Protein AF-0000000070241093 (afdb_homodimer)

Structure (mmCIF, N/CA/C/O backbone):
data_AF-0000000070241093-model_v1
#
loop_
_entity.id
_entity.type
_entity.pdbx_description
1 polymer Transporter
#
loop_
_atom_site.group_PDB
_atom_site.id
_atom_site.type_symbol
_atom_site.label_atom_id
_atom_site.label_alt_id
_atom_site.label_comp_id
_atom_site.label_asym_id
_atom_site.label_entity_id
_atom_site.label_seq_id
_atom_site.pdbx_PDB_ins_code
_atom_site.Cartn_x
_atom_site.Cartn_y
_atom_site.Cartn_z
_atom_site.occupancy
_atom_site.B_iso_or_equiv
_atom_site.auth_seq_id
_atom_site.auth_comp_id
_atom_site.auth_asym_id
_atom_site.auth_atom_id
_atom_site.pdbx_PDB_model_num
ATOM 1 N N . MET A 1 1 ? -4.754 -15.68 -21.953 1 84.38 1 MET A N 1
ATOM 2 C CA . MET A 1 1 ? -3.387 -15.68 -21.438 1 84.38 1 MET A CA 1
ATOM 3 C C . MET A 1 1 ? -2.953 -14.266 -21.062 1 84.38 1 MET A C 1
ATOM 5 O O . MET A 1 1 ? -3.18 -13.82 -19.938 1 84.38 1 MET A O 1
ATOM 9 N N . VAL A 1 2 ? -2.943 -13.32 -21.969 1 88.69 2 VAL A N 1
ATOM 10 C CA . VAL A 1 2 ? -2.477 -11.953 -21.734 1 88.69 2 VAL A CA 1
ATOM 11 C C . VAL A 1 2 ? -3.488 -11.203 -20.875 1 88.69 2 VAL A C 1
ATOM 13 O O . VAL A 1 2 ? -3.109 -10.477 -19.953 1 88.69 2 VAL A O 1
ATOM 16 N N . VAL A 1 3 ? -4.746 -11.461 -21.141 1 94.69 3 VAL A N 1
ATOM 17 C CA . VAL A 1 3 ? -5.797 -10.766 -20.406 1 94.69 3 VAL A CA 1
ATOM 18 C C . VAL A 1 3 ? -5.727 -11.133 -18.922 1 94.69 3 VAL A C 1
ATOM 20 O O . VAL A 1 3 ? -5.824 -10.266 -18.047 1 94.69 3 VAL A O 1
ATOM 23 N N . ASP A 1 4 ? -5.508 -12.336 -18.609 1 94.62 4 ASP A N 1
ATOM 24 C CA . ASP A 1 4 ? -5.422 -12.781 -17.219 1 94.62 4 ASP A CA 1
ATOM 25 C C . ASP A 1 4 ? -4.238 -12.133 -16.5 1 94.62 4 ASP A C 1
ATOM 27 O O . ASP A 1 4 ? -4.34 -11.758 -15.336 1 94.62 4 ASP A O 1
ATOM 31 N N . THR A 1 5 ? -3.162 -12.031 -17.219 1 95 5 THR A N 1
ATOM 32 C CA . THR A 1 5 ? -1.975 -11.414 -16.625 1 95 5 THR A CA 1
ATOM 33 C C . THR A 1 5 ? -2.225 -9.945 -16.328 1 95 5 THR A C 1
ATOM 35 O O . THR A 1 5 ? -1.84 -9.445 -15.273 1 95 5 THR A O 1
ATOM 38 N N . VAL A 1 6 ? -2.871 -9.32 -17.266 1 97.19 6 VAL A N 1
ATOM 39 C CA . VAL A 1 6 ? -3.18 -7.902 -17.078 1 97.19 6 VAL A CA 1
ATOM 40 C C . VAL A 1 6 ? -4.129 -7.727 -15.898 1 97.19 6 VAL A C 1
ATOM 42 O O . VAL A 1 6 ? -3.91 -6.867 -15.047 1 97.19 6 VAL A O 1
ATOM 45 N N . MET A 1 7 ? -5.156 -8.578 -15.844 1 97.94 7 MET A N 1
ATOM 46 C CA . MET A 1 7 ? -6.133 -8.484 -14.758 1 97.94 7 MET A CA 1
ATOM 47 C C . MET A 1 7 ? -5.477 -8.773 -13.414 1 97.94 7 MET A C 1
ATOM 49 O O . MET A 1 7 ? -5.746 -8.086 -12.422 1 97.94 7 MET A O 1
ATOM 53 N N . TYR A 1 8 ? -4.637 -9.711 -13.398 1 97.19 8 TYR A N 1
ATOM 54 C CA . TYR A 1 8 ? -3.947 -10.07 -12.164 1 97.19 8 TYR A CA 1
ATOM 55 C C . TYR A 1 8 ? -3.016 -8.953 -11.711 1 97.19 8 TYR A C 1
ATOM 57 O O . TYR A 1 8 ? -2.928 -8.648 -10.523 1 97.19 8 TYR A O 1
ATOM 65 N N . THR A 1 9 ? -2.342 -8.383 -12.633 1 98.06 9 THR A N 1
ATOM 66 C CA . THR A 1 9 ? -1.412 -7.297 -12.344 1 98.06 9 THR A CA 1
ATOM 67 C C . THR A 1 9 ? -2.154 -6.086 -11.773 1 98.06 9 THR A C 1
ATOM 69 O O . THR A 1 9 ? -1.751 -5.527 -10.758 1 98.06 9 THR A O 1
ATOM 72 N N . LEU A 1 10 ? -3.225 -5.734 -12.414 1 98.69 10 LEU A N 1
ATOM 73 C CA . LEU A 1 10 ? -4.02 -4.609 -11.938 1 98.69 10 LEU A CA 1
ATOM 74 C C . LEU A 1 10 ? -4.625 -4.91 -10.57 1 98.69 10 LEU A C 1
ATOM 76 O O . LEU A 1 10 ? -4.641 -4.047 -9.688 1 98.69 10 LEU A O 1
ATOM 80 N N . HIS A 1 11 ? -5.188 -6.102 -10.445 1 98.69 11 HIS A N 1
ATOM 81 C CA . HIS A 1 11 ? -5.766 -6.523 -9.172 1 98.69 11 HIS A CA 1
ATOM 82 C C . HIS A 1 11 ? -4.754 -6.398 -8.039 1 98.69 11 HIS A C 1
ATOM 84 O O . HIS A 1 11 ? -5.047 -5.797 -7.004 1 98.69 11 HIS A O 1
ATOM 90 N N . THR A 1 12 ? -3.568 -6.883 -8.281 1 97.94 12 THR A N 1
ATOM 91 C CA . THR A 1 12 ? -2.514 -6.883 -7.277 1 97.94 12 THR A CA 1
ATOM 92 C C . THR A 1 12 ? -2.043 -5.461 -6.988 1 97.94 12 THR A C 1
ATOM 94 O O . THR A 1 12 ? -1.847 -5.086 -5.828 1 97.94 12 THR A O 1
ATOM 97 N N . ALA A 1 13 ? -1.904 -4.699 -8 1 98.62 13 ALA A N 1
ATOM 98 C CA . ALA A 1 13 ? -1.403 -3.334 -7.84 1 98.62 13 ALA A CA 1
ATOM 99 C C . ALA A 1 13 ? -2.385 -2.48 -7.043 1 98.62 13 ALA A C 1
ATOM 101 O O . ALA A 1 13 ? -1.989 -1.779 -6.109 1 98.62 13 ALA A O 1
ATOM 102 N N . PHE A 1 14 ? -3.617 -2.555 -7.422 1 98.88 14 PHE A N 1
ATOM 103 C CA . PHE A 1 14 ? -4.602 -1.725 -6.738 1 98.88 14 PHE A CA 1
ATOM 104 C C . PHE A 1 14 ? -4.891 -2.266 -5.344 1 98.88 14 PHE A C 1
ATOM 106 O O . PHE A 1 14 ? -5.223 -1.505 -4.434 1 98.88 14 PHE A O 1
ATOM 113 N N . GLY A 1 15 ? -4.766 -3.584 -5.184 1 98.81 15 GLY A N 1
ATOM 114 C CA . GLY A 1 15 ? -4.824 -4.121 -3.832 1 98.81 15 GLY A CA 1
ATOM 115 C C . GLY A 1 15 ? -3.736 -3.582 -2.926 1 98.81 15 GLY A C 1
ATOM 116 O O . GLY A 1 15 ? -4 -3.215 -1.78 1 98.81 15 GLY A O 1
ATOM 117 N N . ALA A 1 16 ? -2.584 -3.539 -3.428 1 98.75 16 ALA A N 1
ATOM 118 C CA . ALA A 1 16 ? -1.443 -3.039 -2.664 1 98.75 16 ALA A CA 1
ATOM 119 C C . ALA A 1 16 ? -1.596 -1.551 -2.361 1 98.75 16 ALA A C 1
ATOM 121 O O . ALA A 1 16 ? -1.351 -1.112 -1.234 1 98.75 16 ALA A O 1
ATOM 122 N N . LEU A 1 17 ? -1.992 -0.824 -3.371 1 98.81 17 LEU A N 1
ATOM 123 C CA . LEU A 1 17 ? -2.195 0.61 -3.197 1 98.81 17 LEU A CA 1
ATOM 124 C C . LEU A 1 17 ? -3.234 0.884 -2.115 1 98.81 17 LEU A C 1
ATOM 126 O O . LEU A 1 17 ? -3 1.691 -1.212 1 98.81 17 LEU A O 1
ATOM 130 N N . TRP A 1 18 ? -4.332 0.206 -2.281 1 98.88 18 TRP A N 1
ATOM 131 C CA . TRP A 1 18 ? -5.449 0.419 -1.367 1 98.88 18 TRP A CA 1
ATOM 132 C C . TRP A 1 18 ? -5.07 0.027 0.057 1 98.88 18 TRP A C 1
ATOM 134 O O . TRP A 1 18 ? -5.133 0.85 0.973 1 98.88 18 TRP A O 1
ATOM 144 N N . ALA A 1 19 ? -4.645 -1.201 0.267 1 98.88 19 ALA A N 1
ATOM 145 C CA . ALA A 1 19 ? -4.281 -1.696 1.592 1 98.88 19 ALA A CA 1
ATOM 146 C C . ALA A 1 19 ? -3.133 -0.884 2.186 1 98.88 19 ALA A C 1
ATOM 148 O O . ALA A 1 19 ? -3.178 -0.496 3.355 1 98.88 19 ALA A O 1
ATOM 149 N N . GLY A 1 20 ? -2.174 -0.592 1.408 1 98.75 20 GLY A N 1
ATOM 150 C CA . GLY A 1 20 ? -1.043 0.186 1.885 1 98.75 20 GLY A CA 1
ATOM 151 C C . GLY A 1 20 ? -1.421 1.593 2.307 1 98.75 20 GLY A C 1
ATOM 152 O O . GLY A 1 20 ? -0.894 2.113 3.291 1 98.75 20 GLY A O 1
ATOM 153 N N . SER A 1 21 ? -2.283 2.195 1.566 1 98.81 21 SER A N 1
ATOM 154 C CA . SER A 1 21 ? -2.734 3.543 1.892 1 98.81 21 SER A CA 1
ATOM 155 C C . SER A 1 21 ? -3.467 3.572 3.229 1 98.81 21 SER A C 1
ATOM 157 O O . SER A 1 21 ? -3.225 4.453 4.055 1 98.81 21 SER A O 1
ATOM 159 N N . VAL A 1 22 ? -4.324 2.645 3.408 1 98.88 22 VAL A N 1
ATOM 160 C CA . VAL A 1 22 ? -5.09 2.588 4.648 1 98.88 22 VAL A CA 1
ATOM 161 C C . VAL A 1 22 ? -4.145 2.365 5.828 1 98.88 22 VAL A C 1
ATOM 163 O O . VAL A 1 22 ? -4.25 3.047 6.852 1 98.88 22 VAL A O 1
ATOM 166 N N . LEU A 1 23 ? -3.238 1.486 5.699 1 98.88 23 LEU A N 1
ATOM 167 C CA . LEU A 1 23 ? -2.295 1.199 6.777 1 98.88 23 LEU A CA 1
ATOM 168 C C . LEU A 1 23 ? -1.42 2.414 7.07 1 98.88 23 LEU A C 1
ATOM 170 O O . LEU A 1 23 ? -1.158 2.729 8.234 1 98.88 23 LEU A O 1
ATOM 174 N N . PHE A 1 24 ? -1.021 3.096 6.055 1 98.88 24 PHE A N 1
ATOM 175 C CA . PHE A 1 24 ? -0.176 4.266 6.246 1 98.88 24 PHE A CA 1
ATOM 176 C C . PHE A 1 24 ? -0.932 5.363 6.988 1 98.88 24 PHE A C 1
ATOM 178 O O . PHE A 1 24 ? -0.378 6.012 7.879 1 98.88 24 PHE A O 1
ATOM 185 N N . VAL A 1 25 ? -2.148 5.625 6.59 1 98.75 25 VAL A N 1
ATOM 186 C CA . VAL A 1 25 ? -2.939 6.672 7.23 1 98.75 25 VAL A CA 1
ATOM 187 C C 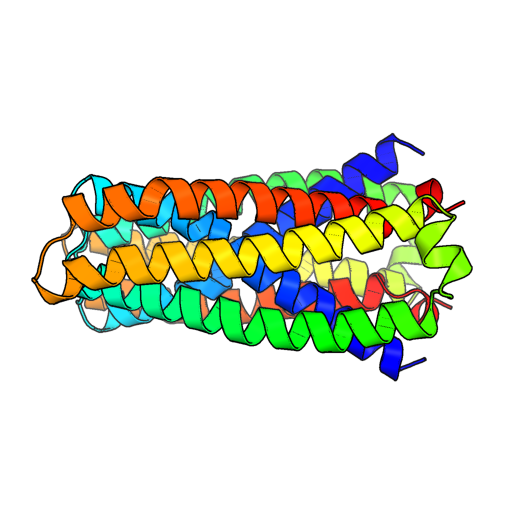. VAL A 1 25 ? -3.107 6.359 8.711 1 98.75 25 VAL A C 1
ATOM 189 O O . VAL A 1 25 ? -2.971 7.242 9.562 1 98.75 25 VAL A O 1
ATOM 192 N N . VAL A 1 26 ? -3.355 5.141 9 1 98.75 26 VAL A N 1
ATOM 193 C CA . VAL A 1 26 ? -3.564 4.746 10.391 1 98.75 26 VAL A CA 1
ATOM 194 C C . VAL A 1 26 ? -2.262 4.891 11.172 1 98.75 26 VAL A C 1
ATOM 196 O O . VAL A 1 26 ? -2.264 5.348 12.32 1 98.75 26 VAL A O 1
ATOM 199 N N . LEU A 1 27 ? -1.169 4.621 10.562 1 98.38 27 LEU A N 1
ATOM 200 C CA . LEU A 1 27 ? 0.111 4.598 11.258 1 98.38 27 LEU A CA 1
ATOM 201 C C . LEU A 1 27 ? 0.703 6 11.352 1 98.38 27 LEU A C 1
ATOM 203 O O . LEU A 1 27 ? 1.345 6.34 12.352 1 98.38 27 LEU A O 1
ATOM 207 N N . ALA A 1 28 ? 0.457 6.762 10.359 1 98.31 28 ALA A N 1
ATOM 208 C CA . ALA A 1 28 ? 1.266 7.973 10.258 1 98.31 28 ALA A CA 1
ATOM 209 C C . ALA A 1 28 ? 0.403 9.227 10.391 1 98.31 28 ALA A C 1
ATOM 211 O O . ALA A 1 28 ? 0.852 10.242 10.93 1 98.31 28 ALA A O 1
ATOM 212 N N . VAL A 1 29 ? -0.798 9.18 9.914 1 98.06 29 VAL A N 1
ATOM 213 C CA . VAL A 1 29 ? -1.584 10.406 9.812 1 98.06 29 VAL A CA 1
ATOM 214 C C . VAL A 1 29 ? -2.564 10.484 10.984 1 98.06 29 VAL A C 1
ATOM 216 O O . VAL A 1 29 ? -2.732 11.547 11.594 1 98.06 29 VAL A O 1
ATOM 219 N N . LEU A 1 30 ? -3.176 9.422 11.297 1 98 30 LEU A N 1
ATOM 220 C CA . LEU A 1 30 ? -4.207 9.391 12.32 1 98 30 LEU A CA 1
ATOM 221 C C . LEU A 1 30 ? -3.654 9.859 13.664 1 98 30 LEU A C 1
ATOM 223 O O . LEU A 1 30 ? -4.277 10.672 14.344 1 98 30 LEU A O 1
ATOM 227 N N . PRO A 1 31 ? -2.475 9.461 14.102 1 97.69 31 PRO A N 1
ATOM 228 C CA . PRO A 1 31 ? -1.94 9.969 15.367 1 97.69 31 PRO A CA 1
ATOM 229 C C . PRO A 1 31 ? -1.722 11.484 15.352 1 97.69 31 PRO A C 1
ATOM 231 O O . PRO A 1 31 ? -1.886 12.141 16.391 1 97.69 31 PRO A O 1
ATOM 234 N N . LEU A 1 32 ? -1.317 12.008 14.242 1 97.38 32 LEU A N 1
ATOM 235 C CA . LEU A 1 32 ? -1.148 13.453 14.117 1 97.38 32 LEU A CA 1
ATOM 236 C C . LEU A 1 32 ? -2.471 14.172 14.344 1 97.38 32 LEU A C 1
ATOM 238 O O . LEU A 1 32 ? -2.516 15.203 15.023 1 97.38 32 LEU A O 1
ATOM 242 N N . ALA A 1 33 ? -3.502 13.633 13.727 1 96.19 33 ALA A N 1
ATOM 243 C CA . ALA A 1 33 ? -4.832 14.211 13.891 1 96.19 33 ALA A CA 1
ATOM 244 C C . ALA A 1 33 ? -5.309 14.094 15.336 1 96.19 33 ALA A C 1
ATOM 246 O O . ALA A 1 33 ? -5.859 15.047 15.891 1 96.19 33 ALA A O 1
ATOM 247 N N . MET A 1 34 ? -5.051 13.008 15.992 1 96.19 34 MET A N 1
ATOM 248 C CA . MET A 1 34 ? -5.465 12.75 17.375 1 96.19 34 MET A CA 1
ATOM 249 C C . MET A 1 34 ? -4.77 13.703 18.344 1 96.19 34 MET A C 1
ATOM 251 O O . MET A 1 34 ? -5.324 14.039 19.391 1 96.19 34 MET A O 1
ATOM 255 N N . ASN A 1 35 ? -3.588 14.211 17.891 1 95.88 35 ASN A N 1
ATOM 256 C CA . ASN A 1 35 ? -2.814 15.102 18.75 1 95.88 35 ASN A CA 1
ATOM 257 C C . ASN A 1 35 ? -2.846 16.531 18.25 1 95.88 35 ASN A C 1
ATOM 259 O O . ASN A 1 35 ? -2.059 17.375 18.688 1 95.88 35 ASN A O 1
ATOM 263 N N . ALA A 1 36 ? -3.691 16.844 17.297 1 94.56 36 ALA A N 1
ATOM 264 C CA . ALA A 1 36 ? -3.891 18.172 16.734 1 94.56 36 ALA A CA 1
ATOM 265 C C . ALA A 1 36 ? -2.582 18.734 16.188 1 94.56 36 ALA A C 1
ATOM 267 O O . ALA A 1 36 ? -2.299 19.938 16.359 1 94.56 36 ALA A O 1
ATOM 268 N N . LYS A 1 37 ? -1.815 17.891 15.625 1 96 37 LYS A N 1
ATOM 269 C CA . LYS A 1 37 ? -0.527 18.297 15.07 1 96 37 LYS A CA 1
ATOM 270 C C . LYS A 1 37 ? -0.616 18.484 13.555 1 96 37 LYS A C 1
ATOM 272 O O . LYS A 1 37 ? 0.396 18.734 12.898 1 96 37 LYS A O 1
ATOM 277 N N . ILE A 1 38 ? -1.775 18.328 13.055 1 95.31 38 ILE A N 1
ATOM 278 C CA . ILE A 1 38 ? -2.115 18.641 11.672 1 95.31 38 ILE A CA 1
ATOM 279 C C . ILE A 1 38 ? -3.387 19.484 11.633 1 95.31 38 ILE A C 1
ATOM 281 O O . ILE A 1 38 ? -4.297 19.281 12.438 1 95.31 38 ILE A O 1
ATOM 285 N N . ASP A 1 39 ? -3.404 20.453 10.734 1 93.94 39 ASP A N 1
ATOM 286 C CA . ASP A 1 39 ? -4.555 21.344 10.68 1 93.94 39 ASP A CA 1
ATOM 287 C C . ASP A 1 39 ? -5.75 20.656 10.016 1 93.94 39 ASP A C 1
ATOM 289 O O . ASP A 1 39 ? -5.582 19.719 9.234 1 93.94 39 ASP A O 1
ATOM 293 N N . PRO A 1 40 ? -6.941 21.156 10.312 1 95.06 40 PRO A N 1
ATOM 294 C CA . PRO A 1 40 ? -8.164 20.531 9.781 1 95.06 40 PRO A CA 1
ATOM 295 C C . PRO A 1 40 ? -8.188 20.484 8.258 1 95.06 40 PRO A C 1
ATOM 297 O O . PRO A 1 40 ? -8.641 19.5 7.676 1 95.06 40 PRO A O 1
ATOM 300 N N . GLY A 1 41 ? -7.738 21.531 7.668 1 95.12 41 GLY A N 1
ATOM 301 C CA . GLY A 1 41 ? -7.727 21.547 6.215 1 95.12 41 GLY A CA 1
ATOM 302 C C . GLY A 1 41 ? -6.836 20.484 5.613 1 95.12 41 GLY A C 1
ATOM 303 O O . GLY A 1 41 ? -7.223 19.812 4.648 1 95.12 41 GLY A O 1
ATOM 304 N N . ALA A 1 42 ? -5.625 20.344 6.141 1 96.25 42 ALA A N 1
ATOM 305 C CA . ALA A 1 42 ? -4.695 19.328 5.668 1 96.25 42 ALA A CA 1
ATOM 306 C C . ALA A 1 42 ? -5.25 17.922 5.91 1 96.25 42 ALA A C 1
ATOM 308 O O . ALA A 1 42 ? -5.164 17.062 5.039 1 96.25 42 ALA A O 1
ATOM 309 N N . PHE A 1 43 ? -5.785 17.719 7.113 1 97.56 43 PHE A N 1
ATOM 310 C CA . PHE A 1 43 ? -6.375 16.438 7.438 1 97.56 43 PHE A CA 1
ATOM 311 C C . PHE A 1 43 ? -7.539 16.125 6.504 1 97.56 43 PHE A C 1
ATOM 313 O O . PHE A 1 43 ? -7.668 15 6.012 1 97.56 43 PHE A O 1
ATOM 320 N N . ALA A 1 44 ? -8.375 17.047 6.238 1 96.81 44 ALA A N 1
ATOM 321 C CA . ALA A 1 44 ? -9.5 16.875 5.32 1 96.81 44 ALA A CA 1
ATOM 322 C C . ALA A 1 44 ? -9.016 16.469 3.932 1 96.81 44 ALA A C 1
ATOM 324 O O . ALA A 1 44 ? -9.633 15.625 3.273 1 96.81 44 ALA A O 1
ATOM 325 N N . SER A 1 45 ? -7.961 17.062 3.508 1 97.38 45 SER A N 1
ATOM 326 C CA . SER A 1 45 ? -7.395 16.719 2.209 1 97.38 45 SER A CA 1
ATOM 327 C C . SER A 1 45 ? -6.926 15.273 2.17 1 97.38 45 SER A C 1
ATOM 329 O O . SER A 1 45 ? -7.164 14.562 1.188 1 97.38 45 SER A O 1
ATOM 331 N N . VAL A 1 46 ? -6.234 14.82 3.188 1 98.12 46 VAL A N 1
ATOM 332 C CA . VAL A 1 46 ? -5.754 13.445 3.27 1 98.12 46 VAL A CA 1
ATOM 333 C C . VAL A 1 46 ? -6.941 12.484 3.275 1 98.12 46 VAL A C 1
ATOM 335 O O . VAL A 1 46 ? -6.926 11.469 2.574 1 98.12 46 VAL A O 1
ATOM 338 N N . VAL A 1 47 ? -7.922 12.781 4.066 1 98.06 47 VAL A N 1
ATOM 339 C CA . VAL A 1 47 ? -9.125 11.961 4.152 1 98.06 47 VAL A CA 1
ATOM 340 C C . VAL A 1 47 ? -9.781 11.852 2.775 1 98.06 47 VAL A C 1
ATOM 342 O O . VAL A 1 47 ? -10.18 10.766 2.352 1 98.06 47 VAL A O 1
ATOM 345 N N . SER A 1 48 ? -9.922 12.922 2.109 1 97.94 48 SER A N 1
ATOM 346 C CA . SER A 1 48 ? -10.516 12.938 0.776 1 97.94 48 SER A CA 1
ATOM 347 C C . SER A 1 48 ? -9.711 12.078 -0.197 1 97.94 48 SER A C 1
ATOM 349 O O . SER A 1 48 ? -10.289 11.344 -0.997 1 97.94 48 SER A O 1
ATOM 351 N N . LYS A 1 49 ? -8.391 12.141 -0.198 1 98.5 49 LYS A N 1
ATOM 352 C CA . LYS A 1 49 ? -7.547 11.32 -1.065 1 98.5 49 LYS A CA 1
ATOM 353 C C . LYS A 1 49 ? -7.715 9.836 -0.757 1 98.5 49 LYS A C 1
ATOM 355 O O . LYS A 1 49 ? -7.809 9.016 -1.671 1 98.5 49 LYS A O 1
ATOM 360 N N . LEU A 1 50 ? -7.707 9.539 0.524 1 98.75 50 LEU A N 1
ATOM 361 C CA . LEU A 1 50 ? -7.91 8.148 0.919 1 98.75 50 LEU A CA 1
ATOM 362 C C . LEU A 1 50 ? -9.258 7.633 0.42 1 98.75 50 LEU A C 1
ATOM 364 O O . LEU A 1 50 ? -9.359 6.5 -0.053 1 98.75 50 LEU A O 1
ATOM 368 N N . GLN A 1 51 ? -10.289 8.445 0.504 1 98.62 51 GLN A N 1
ATOM 369 C CA . GLN A 1 51 ? -11.617 8.07 0.029 1 98.62 51 GLN A CA 1
ATOM 370 C C . GLN A 1 51 ? -11.609 7.801 -1.473 1 98.62 51 GLN A C 1
ATOM 372 O O . GLN A 1 51 ? -12.18 6.809 -1.933 1 98.62 51 GLN A O 1
ATOM 377 N N . TRP A 1 52 ? -10.984 8.656 -2.168 1 98.56 52 TRP A N 1
ATOM 378 C CA . TRP A 1 52 ? -10.922 8.484 -3.615 1 98.56 52 TRP A CA 1
ATOM 379 C C . TRP A 1 52 ? -10.102 7.246 -3.98 1 98.56 52 TRP A C 1
ATOM 381 O O . TRP A 1 52 ? -10.477 6.488 -4.879 1 98.56 52 TRP A O 1
ATOM 391 N N . ILE A 1 53 ? -8.969 7.023 -3.346 1 98.81 53 ILE A N 1
ATOM 392 C CA . ILE A 1 53 ? -8.188 5.812 -3.562 1 98.81 53 ILE A CA 1
ATOM 393 C C . ILE A 1 53 ? -9.047 4.582 -3.264 1 98.81 53 ILE A C 1
ATOM 395 O O . ILE A 1 53 ? -9.023 3.607 -4.02 1 98.81 53 ILE A O 1
ATOM 399 N N . THR A 1 54 ? -9.781 4.652 -2.16 1 98.88 54 THR A N 1
ATOM 400 C CA . THR A 1 54 ? -10.648 3.547 -1.78 1 98.88 54 THR A CA 1
ATOM 401 C C . THR A 1 54 ? -11.703 3.299 -2.854 1 98.88 54 THR A C 1
ATOM 403 O O . THR A 1 54 ? -11.883 2.166 -3.309 1 98.88 54 THR A O 1
ATOM 406 N N . ARG A 1 55 ? -12.352 4.27 -3.299 1 98.88 55 ARG A N 1
ATOM 407 C CA . ARG A 1 55 ? -13.438 4.137 -4.262 1 98.88 55 ARG A CA 1
ATOM 408 C C . ARG A 1 55 ? -12.922 3.617 -5.602 1 98.88 55 ARG A C 1
ATOM 410 O O . ARG A 1 55 ? -13.5 2.691 -6.176 1 98.88 55 ARG A O 1
ATOM 417 N N . ILE A 1 56 ? -11.883 4.145 -6.094 1 98.88 56 ILE A N 1
ATOM 418 C CA . ILE A 1 56 ? -11.32 3.711 -7.367 1 98.88 56 ILE A CA 1
ATOM 419 C C . ILE A 1 56 ? -10.805 2.279 -7.242 1 98.88 56 ILE A C 1
ATOM 421 O O . ILE A 1 56 ? -11.094 1.433 -8.094 1 98.88 56 ILE A O 1
ATOM 425 N N . SER A 1 57 ? -10.047 2.014 -6.207 1 98.94 57 SER A N 1
ATOM 426 C CA . SER A 1 57 ? -9.516 0.671 -6.012 1 98.94 57 SER A CA 1
ATOM 427 C C . SER A 1 57 ? -10.633 -0.355 -5.852 1 98.94 57 SER A C 1
ATOM 429 O O . SER A 1 57 ? -10.531 -1.473 -6.359 1 98.94 57 SER A O 1
ATOM 431 N N . ALA A 1 58 ? -11.656 0.025 -5.078 1 98.81 58 ALA A N 1
ATOM 432 C CA . ALA A 1 58 ? -12.766 -0.9 -4.887 1 98.81 58 ALA A CA 1
ATOM 433 C C . ALA A 1 58 ? -13.367 -1.313 -6.227 1 98.81 58 ALA A C 1
ATOM 435 O O . ALA A 1 58 ? -13.625 -2.498 -6.461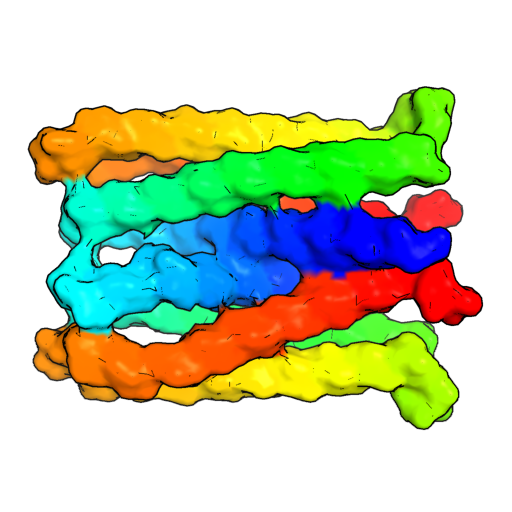 1 98.81 58 ALA A O 1
ATOM 436 N N . VAL A 1 59 ? -13.562 -0.433 -7.086 1 98.88 59 VAL A N 1
ATOM 437 C CA . VAL A 1 59 ? -14.172 -0.706 -8.383 1 98.88 59 VAL A CA 1
ATOM 438 C C . VAL A 1 59 ? -13.211 -1.542 -9.234 1 98.88 59 VAL A C 1
ATOM 440 O O . VAL A 1 59 ? -13.617 -2.545 -9.828 1 98.88 59 VAL A O 1
ATOM 443 N N . VAL A 1 60 ? -11.938 -1.193 -9.297 1 98.94 60 VAL A N 1
ATOM 444 C CA . VAL A 1 60 ? -10.938 -1.906 -10.094 1 98.94 60 VAL A CA 1
ATOM 445 C C . VAL A 1 60 ? -10.781 -3.33 -9.562 1 98.94 60 VAL A C 1
ATOM 447 O O . VAL A 1 60 ? -10.727 -4.285 -10.336 1 98.94 60 VAL A O 1
ATOM 450 N N . LEU A 1 61 ? -10.758 -3.471 -8.258 1 98.88 61 LEU A N 1
ATOM 451 C CA . LEU A 1 61 ? -10.578 -4.785 -7.652 1 98.88 61 LEU A CA 1
ATOM 452 C C . LEU A 1 61 ? -11.789 -5.672 -7.902 1 98.88 61 LEU A C 1
ATOM 454 O O . LEU A 1 61 ? -11.648 -6.883 -8.094 1 98.88 61 LEU A O 1
ATOM 458 N N . LEU A 1 62 ? -12.953 -5.062 -7.848 1 98.69 62 LEU A N 1
ATOM 459 C CA . LEU A 1 62 ? -14.148 -5.848 -8.141 1 98.69 62 LEU A CA 1
ATOM 460 C C . LEU A 1 62 ? -14.125 -6.336 -9.586 1 98.69 62 LEU A C 1
ATOM 462 O O . LEU A 1 62 ? -14.445 -7.496 -9.859 1 98.69 62 LEU A O 1
ATOM 466 N N . ALA A 1 63 ? -13.812 -5.465 -10.508 1 98.69 63 ALA A N 1
ATOM 467 C CA . ALA A 1 63 ? -13.789 -5.82 -11.922 1 98.69 63 ALA A CA 1
ATOM 468 C C . ALA A 1 63 ? -12.711 -6.871 -12.203 1 98.69 63 ALA A C 1
ATOM 470 O O . ALA A 1 63 ? -12.992 -7.895 -12.836 1 98.69 63 ALA A O 1
ATOM 471 N N . THR A 1 64 ? -11.516 -6.664 -11.758 1 98.62 64 THR A N 1
ATOM 472 C CA . THR A 1 64 ? -10.406 -7.574 -12.039 1 98.62 64 THR A CA 1
ATOM 473 C C . THR A 1 64 ? -10.562 -8.875 -11.25 1 98.62 64 THR A C 1
ATOM 475 O O . THR A 1 64 ? -10.367 -9.961 -11.797 1 98.62 64 THR A O 1
ATOM 478 N N . GLY A 1 65 ? -10.906 -8.742 -9.977 1 97.94 65 GLY A N 1
ATOM 479 C CA . GLY A 1 65 ? -11.156 -9.93 -9.18 1 97.94 65 GLY A CA 1
ATOM 480 C C . GLY A 1 65 ? -12.32 -10.758 -9.695 1 97.94 65 GLY A C 1
ATOM 481 O O . GLY A 1 65 ? -12.289 -11.984 -9.641 1 97.94 65 GLY A O 1
ATOM 482 N N . GLY A 1 66 ? -13.375 -10.039 -10.055 1 97.88 66 GLY A N 1
ATOM 483 C CA . GLY A 1 66 ? -14.5 -10.734 -10.664 1 97.88 66 GLY A CA 1
ATOM 484 C C . GLY A 1 66 ? -14.109 -11.516 -11.906 1 97.88 66 GLY A C 1
ATOM 485 O O . GLY A 1 66 ? -14.547 -12.656 -12.094 1 97.88 66 GLY A O 1
ATOM 486 N N . HIS A 1 67 ? -13.359 -10.906 -12.773 1 97.88 67 HIS A N 1
ATOM 487 C CA . HIS A 1 67 ? -12.852 -11.609 -13.953 1 97.88 67 HIS A CA 1
ATOM 488 C C . HIS A 1 67 ? -12.055 -12.844 -13.555 1 97.88 67 HIS A C 1
ATOM 490 O O . HIS A 1 67 ? -12.258 -13.922 -14.109 1 97.88 67 HIS A O 1
ATOM 496 N N . LEU A 1 68 ? -11.156 -12.703 -12.594 1 96.81 68 LEU A N 1
ATOM 497 C CA . LEU A 1 68 ? -10.305 -13.812 -12.172 1 96.81 68 LEU A CA 1
ATOM 498 C C . LEU A 1 68 ? -11.133 -14.914 -11.523 1 96.81 68 LEU 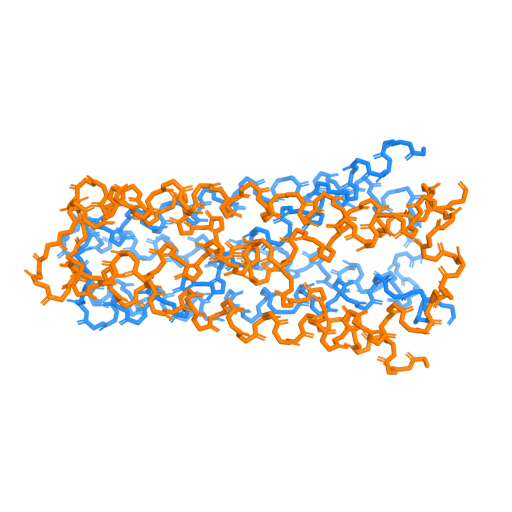A C 1
ATOM 500 O O . LEU A 1 68 ? -10.906 -16.094 -11.789 1 96.81 68 LEU A O 1
ATOM 504 N N . ALA A 1 69 ? -12.031 -14.531 -10.695 1 96.12 69 ALA A N 1
ATOM 505 C CA . ALA A 1 69 ? -12.914 -15.523 -10.086 1 96.12 69 ALA A CA 1
ATOM 506 C C . ALA A 1 69 ? -13.758 -16.234 -11.141 1 96.12 69 ALA A C 1
ATOM 508 O O . ALA A 1 69 ? -13.969 -17.438 -11.07 1 96.12 69 ALA A O 1
ATOM 509 N N . GLY A 1 70 ? -14.242 -15.5 -12.102 1 95.75 70 GLY A N 1
ATOM 510 C CA . GLY A 1 70 ? -15.086 -16.062 -13.141 1 95.75 70 GLY A CA 1
ATOM 511 C C . GLY A 1 70 ? -14.344 -17.031 -14.055 1 95.75 70 GLY A C 1
ATOM 512 O O . GLY A 1 70 ? -14.938 -17.984 -14.57 1 95.75 70 GLY A O 1
ATOM 513 N N . THR A 1 71 ? -13.125 -16.828 -14.234 1 94.56 71 THR A N 1
ATOM 514 C CA . THR A 1 71 ? -12.359 -17.672 -15.156 1 94.56 71 THR A CA 1
ATOM 515 C C . THR A 1 71 ? -11.703 -18.828 -14.414 1 94.56 71 THR A C 1
ATOM 517 O O . THR A 1 71 ? -11.406 -19.859 -15.016 1 94.56 71 THR A O 1
ATOM 520 N N . ARG A 1 72 ? -11.586 -18.672 -13.117 1 93.19 72 ARG A N 1
ATOM 521 C CA . ARG A 1 72 ? -10.797 -19.672 -12.391 1 93.19 72 ARG A CA 1
ATOM 522 C C . ARG A 1 72 ? -11.68 -20.547 -11.523 1 93.19 72 ARG A C 1
ATOM 524 O O . ARG A 1 72 ? -11.258 -21.609 -11.07 1 93.19 72 ARG A O 1
ATOM 531 N N . TYR A 1 73 ? -12.883 -20.078 -11.273 1 95.06 73 TYR A N 1
ATOM 532 C CA . TYR A 1 73 ? -13.742 -20.812 -10.336 1 95.06 73 TYR A CA 1
ATOM 533 C C . TYR A 1 73 ? -15.133 -21 -10.922 1 95.06 73 TYR A C 1
ATOM 535 O O . TYR A 1 73 ? -15.695 -20.094 -11.531 1 95.06 73 TYR A O 1
ATOM 543 N N . THR A 1 74 ? -15.594 -22.172 -10.711 1 96.62 74 THR A N 1
ATOM 544 C CA . THR A 1 74 ? -17.031 -22.391 -10.82 1 96.62 74 THR A CA 1
ATOM 545 C C . THR A 1 74 ? -17.719 -22.094 -9.492 1 96.62 74 THR A C 1
ATOM 547 O O . THR A 1 74 ? -17.062 -21.906 -8.469 1 96.62 74 THR A O 1
ATOM 550 N N . ALA A 1 75 ? -19.047 -21.984 -9.578 1 95.5 75 ALA A N 1
ATOM 551 C CA . ALA A 1 75 ? -19.797 -21.781 -8.344 1 95.5 75 ALA A CA 1
ATOM 552 C C . ALA A 1 75 ? -19.516 -22.906 -7.348 1 95.5 75 ALA A C 1
ATOM 554 O O . ALA A 1 75 ? -19.406 -22.672 -6.145 1 95.5 75 ALA A O 1
ATOM 555 N N . GLU A 1 76 ? -19.422 -24.109 -7.824 1 97 76 GLU A N 1
ATOM 556 C CA . GLU A 1 76 ? -19.172 -25.281 -6.996 1 97 76 GLU A CA 1
ATOM 557 C C . GLU A 1 76 ? -17.781 -25.234 -6.367 1 97 76 GLU A C 1
ATOM 559 O O . GLU A 1 76 ? -17.609 -25.516 -5.184 1 97 76 GLU A O 1
ATOM 564 N N . ARG A 1 77 ? -16.859 -24.844 -7.137 1 96.19 77 ARG A N 1
ATOM 565 C CA . ARG A 1 77 ? -15.5 -24.766 -6.621 1 96.19 77 ARG A CA 1
ATOM 566 C C . ARG A 1 77 ? -15.359 -23.609 -5.637 1 96.19 77 ARG A C 1
ATOM 568 O O . ARG A 1 77 ? -14.602 -23.703 -4.664 1 96.19 77 ARG A O 1
ATOM 575 N N . LEU A 1 78 ? -16.078 -22.547 -5.938 1 95.69 78 LEU A N 1
ATOM 576 C CA . LEU A 1 78 ? -16.031 -21.375 -5.062 1 95.69 78 LEU A CA 1
ATOM 577 C C . LEU A 1 78 ? -16.609 -21.703 -3.689 1 95.69 78 LEU A C 1
ATOM 579 O O . LEU A 1 78 ? -16.125 -21.203 -2.672 1 95.69 78 LEU A O 1
ATOM 583 N N . THR A 1 79 ? -17.578 -22.562 -3.633 1 96.06 79 THR A N 1
ATOM 584 C CA . THR A 1 79 ? -18.25 -22.844 -2.371 1 96.06 79 THR A CA 1
ATOM 585 C C . THR A 1 79 ? -17.922 -24.25 -1.883 1 96.06 79 THR A C 1
ATOM 587 O O . THR A 1 79 ? -18.531 -24.75 -0.937 1 96.06 79 THR A O 1
ATOM 590 N N . GLY A 1 80 ? -16.969 -24.828 -2.377 1 95.94 80 GLY A N 1
ATOM 591 C CA . GLY A 1 80 ? -16.734 -26.219 -2.023 1 95.94 80 GLY A CA 1
ATOM 592 C C . GLY A 1 80 ? -15.266 -26.547 -1.787 1 95.94 80 GLY A C 1
ATOM 593 O O . GLY A 1 80 ? -14.914 -27.688 -1.502 1 95.94 80 GLY A O 1
ATOM 594 N N . THR A 1 81 ? -14.43 -25.562 -1.997 1 94.81 81 THR A N 1
ATOM 595 C CA . THR A 1 81 ? -13 -25.797 -1.826 1 94.81 81 THR A CA 1
ATOM 596 C C . THR A 1 81 ? -12.383 -24.766 -0.89 1 94.81 81 THR A C 1
ATOM 598 O O . THR A 1 81 ? -12.945 -23.688 -0.684 1 94.81 81 THR A O 1
ATOM 601 N N . THR A 1 82 ? -11.289 -25.109 -0.349 1 93.94 82 THR A N 1
ATOM 602 C CA . THR A 1 82 ? -10.586 -24.219 0.562 1 93.94 82 THR A CA 1
ATOM 603 C C . THR A 1 82 ? -10.18 -22.922 -0.15 1 93.94 82 THR A C 1
ATOM 605 O O . THR A 1 82 ? -10.461 -21.828 0.336 1 93.94 82 THR A O 1
ATOM 608 N N . PRO A 1 83 ? -9.547 -23.047 -1.358 1 95.12 83 PRO A N 1
ATOM 609 C CA . PRO A 1 83 ? -9.242 -21.797 -2.061 1 95.12 83 PRO A CA 1
ATOM 610 C C . PRO A 1 83 ? -10.492 -20.984 -2.377 1 95.12 83 PRO A C 1
ATOM 612 O O . PRO A 1 83 ? -10.453 -19.75 -2.334 1 95.12 83 PRO A O 1
ATOM 615 N N . GLY A 1 84 ? -11.555 -21.625 -2.752 1 96.31 84 GLY A N 1
ATOM 616 C CA . GLY A 1 84 ? -12.805 -20.938 -2.982 1 96.31 84 GLY A CA 1
ATOM 617 C C . GLY A 1 84 ? -13.289 -20.156 -1.771 1 96.31 84 GLY A C 1
ATOM 618 O O . GLY A 1 84 ? -13.719 -19.016 -1.892 1 96.31 84 GLY A O 1
ATOM 619 N N . TYR A 1 85 ? -13.148 -20.719 -0.628 1 97.31 85 TYR A N 1
ATOM 620 C CA . TYR A 1 85 ? -13.555 -20.047 0.604 1 97.31 85 TYR A CA 1
ATOM 621 C C . TYR A 1 85 ? -12.656 -18.859 0.897 1 97.31 85 TYR A C 1
ATOM 623 O O . TYR A 1 85 ? -13.117 -17.844 1.443 1 97.31 85 TYR A O 1
ATOM 631 N N . VAL A 1 86 ? -11.438 -18.984 0.577 1 97.12 86 VAL A N 1
ATOM 632 C CA . VAL A 1 86 ? -10.508 -17.875 0.777 1 97.12 86 VAL A CA 1
ATOM 633 C C . VAL A 1 86 ? -10.898 -16.719 -0.129 1 97.12 86 VAL A C 1
ATOM 635 O O . VAL A 1 86 ? -10.867 -15.555 0.295 1 97.12 86 VAL A O 1
ATOM 638 N N . VAL A 1 87 ? -11.25 -17.016 -1.339 1 97.62 87 VAL A N 1
ATOM 639 C CA . VAL A 1 87 ? -11.68 -15.969 -2.268 1 97.62 87 VAL A CA 1
ATOM 640 C C . VAL A 1 87 ? -12.938 -15.289 -1.734 1 97.62 87 VAL A C 1
ATOM 642 O O . VAL A 1 87 ? -13.047 -14.062 -1.775 1 97.62 87 VAL A O 1
ATOM 645 N N . LEU A 1 88 ? -13.859 -16.031 -1.214 1 98.12 88 LEU A N 1
ATOM 646 C CA . LEU A 1 88 ? -15.086 -15.469 -0.661 1 98.12 88 LEU A CA 1
ATOM 647 C C . LEU A 1 88 ? -14.781 -14.609 0.565 1 98.12 88 LEU A C 1
ATOM 649 O O . LEU A 1 88 ? -15.406 -13.57 0.768 1 98.12 88 LEU A O 1
ATOM 653 N N . ALA A 1 89 ? -13.867 -15.055 1.337 1 98.19 89 ALA A N 1
ATOM 654 C CA . ALA A 1 89 ? -13.438 -14.258 2.484 1 98.19 89 ALA A CA 1
ATOM 655 C C . ALA A 1 89 ? -12.836 -12.93 2.033 1 98.19 89 ALA A C 1
ATOM 657 O O . ALA A 1 89 ? -13.086 -11.891 2.646 1 98.19 89 ALA A O 1
ATOM 658 N N . MET A 1 90 ? -12.086 -12.992 0.954 1 98.31 90 MET A N 1
ATOM 659 C CA . MET A 1 90 ? -11.516 -11.773 0.4 1 98.31 90 MET A CA 1
ATOM 660 C C . MET A 1 90 ? -12.609 -10.805 -0.04 1 98.31 90 MET A C 1
ATOM 662 O O . MET A 1 90 ? -12.508 -9.602 0.176 1 98.31 90 MET A O 1
ATOM 666 N N . LEU A 1 91 ? -13.57 -11.336 -0.644 1 98.62 91 LEU A N 1
ATOM 667 C CA . LEU A 1 91 ? -14.68 -10.516 -1.1 1 98.62 91 LEU A CA 1
ATOM 668 C C . LEU A 1 91 ? -15.359 -9.828 0.077 1 98.62 91 LEU A C 1
ATOM 670 O O . LEU A 1 91 ? -15.664 -8.633 0.012 1 98.62 91 LEU A O 1
ATOM 674 N N . ALA A 1 92 ? -15.594 -10.586 1.12 1 98.81 92 ALA A N 1
ATOM 675 C CA . ALA A 1 92 ? -16.203 -10.016 2.316 1 98.81 92 ALA A CA 1
ATOM 676 C C . ALA A 1 92 ? -15.32 -8.938 2.926 1 98.81 92 ALA A C 1
ATOM 678 O O . ALA A 1 92 ? -15.797 -7.848 3.258 1 98.81 92 ALA A O 1
ATOM 679 N N . LEU A 1 93 ? -14.055 -9.219 3.061 1 98.94 93 LEU A N 1
ATOM 680 C CA . LEU A 1 93 ? -13.109 -8.266 3.639 1 98.94 93 LEU A CA 1
ATOM 681 C C . LEU A 1 93 ? -13 -7.02 2.775 1 98.94 93 LEU A C 1
ATOM 683 O O . LEU A 1 93 ? -12.875 -5.906 3.295 1 98.94 93 LEU A O 1
ATOM 687 N N . TRP A 1 94 ? -12.961 -7.234 1.497 1 98.88 94 TRP A N 1
ATOM 688 C CA . TRP A 1 94 ? -12.953 -6.133 0.54 1 98.88 94 TRP A CA 1
ATOM 689 C C . TRP A 1 94 ? -14.141 -5.203 0.763 1 98.88 94 TRP A C 1
ATOM 691 O O . TRP A 1 94 ? -13.977 -3.984 0.849 1 98.88 94 TRP A O 1
ATOM 701 N N . LEU A 1 95 ? -15.359 -5.707 0.849 1 98.88 95 LEU A N 1
ATOM 702 C CA . LEU A 1 95 ? -16.578 -4.93 1.06 1 98.88 95 LEU A CA 1
ATOM 703 C C . LEU A 1 95 ? -16.531 -4.215 2.406 1 98.88 95 LEU A C 1
ATOM 705 O O . LEU A 1 95 ? -16.906 -3.043 2.504 1 98.88 95 LEU A O 1
ATOM 709 N N . LEU A 1 96 ? -16.094 -4.887 3.385 1 98.94 96 LEU A N 1
ATOM 710 C CA . LEU A 1 96 ? -16.031 -4.309 4.723 1 98.94 96 LEU A CA 1
ATOM 711 C C . LEU A 1 96 ? -15.008 -3.182 4.785 1 98.94 96 LEU A C 1
ATOM 713 O O . LEU A 1 96 ? -15.25 -2.145 5.406 1 98.94 96 LEU A O 1
ATOM 717 N N . LEU A 1 97 ? -13.875 -3.398 4.188 1 98.94 97 LEU A N 1
ATOM 718 C CA . LEU A 1 97 ? -12.867 -2.35 4.152 1 98.94 97 LEU A CA 1
ATOM 719 C C . LEU A 1 97 ? -13.406 -1.093 3.48 1 98.94 97 LEU A C 1
ATOM 721 O O . LEU A 1 97 ? -13.25 0.013 4.004 1 98.94 97 LEU A O 1
ATOM 725 N N . ALA A 1 98 ? -14.039 -1.271 2.342 1 98.94 98 ALA A N 1
ATOM 726 C CA . ALA A 1 98 ? -14.617 -0.13 1.644 1 98.94 98 ALA A CA 1
ATOM 727 C C . ALA A 1 98 ? -15.625 0.598 2.529 1 98.94 98 ALA A C 1
ATOM 729 O O . ALA A 1 98 ? -15.602 1.827 2.631 1 98.94 98 ALA A O 1
ATOM 730 N N . ALA A 1 99 ? -16.484 -0.147 3.178 1 98.88 99 ALA A N 1
ATOM 731 C CA . ALA A 1 99 ? -17.547 0.432 3.998 1 98.88 99 ALA A CA 1
ATOM 732 C C . ALA A 1 99 ? -16.969 1.231 5.16 1 98.88 99 ALA A C 1
ATOM 734 O O . ALA A 1 99 ? -17.359 2.373 5.398 1 98.88 99 ALA A O 1
ATOM 735 N N . VAL A 1 100 ? -15.977 0.66 5.832 1 98.88 100 VAL A N 1
ATOM 736 C CA . VAL A 1 100 ? -15.5 1.316 7.043 1 98.88 100 VAL A CA 1
ATOM 737 C C . VAL A 1 100 ? -14.672 2.547 6.68 1 98.88 100 VAL A C 1
ATOM 739 O O . VAL A 1 100 ? -14.68 3.543 7.406 1 98.88 100 VAL A O 1
ATOM 742 N N . VAL A 1 101 ? -13.938 2.506 5.645 1 98.81 101 VAL A N 1
ATOM 743 C CA . VAL A 1 101 ? -13.195 3.693 5.227 1 98.81 101 VAL A CA 1
ATOM 744 C C . VAL A 1 101 ? -14.172 4.809 4.863 1 98.81 101 VAL A C 1
ATOM 746 O O . VAL A 1 101 ? -13.969 5.969 5.234 1 98.81 101 VAL A O 1
ATOM 749 N N . GLU A 1 102 ? -15.289 4.48 4.129 1 98.75 102 GLU A N 1
ATOM 750 C CA . GLU A 1 102 ? -16.297 5.477 3.766 1 98.75 102 GLU A CA 1
ATOM 751 C C . GLU A 1 102 ? -16.969 6.055 5.008 1 98.75 102 GLU A C 1
ATOM 753 O O . GLU A 1 102 ? -17.141 7.27 5.109 1 98.75 102 GLU A O 1
ATOM 758 N N . ILE A 1 103 ? -17.344 5.215 5.898 1 98.5 103 ILE A N 1
ATOM 759 C CA . ILE A 1 103 ? -18.016 5.656 7.117 1 98.5 103 ILE A CA 1
ATOM 760 C C . ILE A 1 103 ? -17.062 6.52 7.945 1 98.5 103 ILE A C 1
ATOM 762 O O . ILE A 1 103 ? -17.453 7.586 8.43 1 98.5 103 ILE A O 1
ATOM 766 N N . GLY A 1 104 ? -15.844 6.02 8.148 1 98.25 104 GLY A N 1
ATOM 767 C CA . GLY A 1 104 ? -14.852 6.797 8.867 1 98.25 104 GLY A CA 1
ATOM 768 C C . GLY A 1 104 ? -14.586 8.156 8.242 1 98.25 104 GLY A C 1
ATOM 769 O O . GLY A 1 104 ? -14.484 9.156 8.945 1 98.25 104 GLY A O 1
ATOM 770 N N . SER A 1 105 ? -14.469 8.188 6.938 1 98.06 105 SER A N 1
ATOM 771 C CA . SER A 1 105 ? -14.227 9.438 6.223 1 98.06 105 SER A CA 1
ATOM 772 C C . SER A 1 105 ? -15.406 10.391 6.371 1 98.06 105 SER A C 1
ATOM 774 O O . SER A 1 105 ? -15.219 11.602 6.523 1 98.06 105 SER A O 1
ATOM 776 N N . ALA A 1 106 ? -16.625 9.922 6.312 1 97.06 106 ALA A N 1
ATOM 777 C CA . ALA A 1 106 ? -17.812 10.742 6.52 1 97.06 106 ALA A CA 1
ATOM 778 C C . ALA A 1 106 ? -17.828 11.336 7.922 1 97.06 106 ALA A C 1
ATOM 780 O O . ALA A 1 106 ? -18.156 12.516 8.102 1 97.06 106 ALA A O 1
ATOM 781 N N . ARG A 1 107 ? -17.484 10.539 8.898 1 95.62 107 ARG A N 1
ATOM 782 C CA . ARG A 1 107 ? -17.438 11 10.281 1 95.62 107 ARG A CA 1
ATOM 783 C C . ARG A 1 107 ? -16.359 12.062 10.469 1 95.62 107 ARG A C 1
ATOM 785 O O . ARG A 1 107 ? -16.562 13.055 11.18 1 95.62 107 ARG A O 1
ATOM 792 N N . ALA A 1 108 ? -15.25 11.836 9.898 1 95.56 108 ALA A N 1
ATOM 793 C CA . ALA A 1 108 ? -14.164 12.812 9.961 1 95.56 108 ALA A CA 1
ATOM 794 C C . ALA A 1 108 ? -14.578 14.133 9.312 1 95.56 108 ALA A C 1
ATOM 796 O O . ALA A 1 108 ? -14.398 15.195 9.906 1 95.56 108 ALA A O 1
ATOM 797 N N . ASN A 1 109 ? -15.195 14.055 8.203 1 94.44 109 ASN A N 1
ATOM 798 C CA . ASN A 1 109 ? -15.5 15.242 7.406 1 94.44 109 ASN A CA 1
ATOM 799 C C . ASN A 1 109 ? -16.594 16.078 8.062 1 94.44 109 ASN A C 1
ATOM 801 O O . ASN A 1 109 ? -16.656 17.297 7.859 1 94.44 109 ASN A O 1
ATOM 805 N N . ARG A 1 110 ? -17.5 15.586 8.812 1 91.12 110 ARG A N 1
ATOM 806 C CA . ARG A 1 110 ? -18.562 16.312 9.5 1 91.12 110 ARG A CA 1
ATOM 807 C C . ARG A 1 110 ? -17.984 17.359 10.453 1 91.12 110 ARG A C 1
ATOM 809 O O . ARG A 1 110 ? -18.5 18.469 10.547 1 91.12 110 ARG A O 1
ATOM 816 N N . GLY A 1 111 ? -16.875 17.016 10.992 1 86.75 111 GLY A N 1
ATOM 817 C CA . GLY A 1 111 ? -16.281 17.938 11.953 1 86.75 111 GLY A CA 1
ATOM 818 C C . GLY A 1 111 ? -15.211 18.828 11.344 1 86.75 111 GLY A C 1
ATOM 819 O O . GLY A 1 111 ? -14.953 19.922 11.844 1 86.75 111 GLY A O 1
ATOM 820 N N . LEU A 1 112 ? -14.672 18.375 10.328 1 87.12 112 LEU A N 1
ATOM 821 C CA . LEU A 1 112 ? -13.586 19.125 9.703 1 87.12 112 LEU A CA 1
ATOM 822 C C . LEU A 1 112 ? -14.117 20.359 9 1 87.12 112 LEU A C 1
ATOM 824 O O . LEU A 1 112 ? -13.422 21.375 8.914 1 87.12 112 LEU A O 1
ATOM 828 N N . ALA A 1 113 ? -15.297 20.375 8.656 1 85.38 113 ALA A N 1
ATOM 829 C CA . ALA A 1 113 ? -15.953 21.516 8.023 1 85.38 113 ALA A CA 1
ATOM 830 C C . ALA A 1 113 ? -16.125 22.656 9.008 1 85.38 113 ALA A C 1
ATOM 832 O O . ALA A 1 113 ? -16.234 23.828 8.602 1 85.38 113 ALA A O 1
ATOM 833 N N . GLU A 1 114 ? -16.094 22.344 10.234 1 87.75 114 GLU A N 1
ATOM 834 C CA . GLU A 1 114 ? -16.234 23.344 11.289 1 87.75 114 GLU A CA 1
ATOM 835 C C . GLU A 1 114 ? -14.875 23.703 11.891 1 87.75 114 GLU A C 1
ATOM 837 O O . GLU A 1 114 ? -14.805 24.266 12.984 1 87.75 114 GLU A O 1
ATOM 842 N N . ASP A 1 115 ? -13.852 23.219 11.297 1 87.62 115 ASP A N 1
ATOM 843 C CA . ASP A 1 115 ? -12.477 23.516 11.68 1 87.62 115 ASP A CA 1
ATOM 844 C C . ASP A 1 115 ? -12.109 22.844 12.992 1 87.62 115 ASP A C 1
ATOM 846 O O . ASP A 1 115 ? -11.344 23.391 13.797 1 87.62 115 ASP A O 1
ATOM 850 N N . LYS A 1 116 ? -12.828 21.766 13.25 1 90.38 116 LYS A N 1
ATOM 851 C CA . LYS A 1 116 ? -12.469 20.922 14.383 1 90.38 116 LYS A CA 1
ATOM 852 C C . LYS A 1 116 ? -11.594 19.75 13.938 1 90.38 116 LYS A C 1
ATOM 854 O O . LYS A 1 116 ? -11.68 19.312 12.797 1 90.38 116 LYS A O 1
ATOM 859 N N . ILE A 1 117 ? -10.719 19.25 14.812 1 89.69 117 ILE A N 1
ATOM 860 C CA . ILE A 1 117 ? -9.82 18.188 14.367 1 89.69 117 ILE A CA 1
ATOM 861 C C . ILE A 1 117 ? -9.867 17.031 15.359 1 89.69 117 ILE A C 1
ATOM 863 O O . ILE A 1 117 ? -10.055 15.875 14.961 1 89.69 117 ILE A O 1
ATOM 867 N N . ARG A 1 118 ? -9.797 17.234 16.672 1 90.94 118 ARG A N 1
ATOM 868 C CA . ARG A 1 118 ? -9.656 16.141 17.641 1 90.94 118 ARG A CA 1
ATOM 869 C C . ARG A 1 118 ? -10.922 15.297 17.688 1 90.94 118 ARG A C 1
ATOM 871 O O . ARG A 1 118 ? -10.852 14.062 17.609 1 90.94 118 ARG A O 1
ATOM 878 N N . GLU A 1 119 ? -12 15.984 17.812 1 92.38 119 GLU A N 1
ATOM 879 C CA . GLU A 1 119 ? -13.25 15.242 17.938 1 92.38 119 GLU A CA 1
ATOM 880 C C . GLU A 1 119 ? -13.562 14.461 16.672 1 92.38 119 GLU A C 1
ATOM 882 O O . GLU A 1 119 ? -13.867 13.266 16.719 1 92.38 119 GLU A O 1
ATOM 887 N N . PRO A 1 120 ? -13.516 15.031 15.516 1 92.62 120 PRO A N 1
ATOM 888 C CA . PRO A 1 120 ? -13.719 14.266 14.289 1 92.62 120 PRO A CA 1
ATOM 889 C C . PRO A 1 120 ? -12.727 13.117 14.141 1 92.62 120 PRO A C 1
ATOM 891 O O . PRO A 1 120 ? -13.109 12.023 13.711 1 92.62 120 PRO A O 1
ATOM 894 N N . ALA A 1 121 ? -11.492 13.32 14.422 1 94 121 ALA A N 1
ATOM 895 C CA . ALA A 1 121 ? -10.492 12.258 14.375 1 94 121 ALA A CA 1
ATOM 896 C C . ALA A 1 121 ? -10.852 11.117 15.32 1 94 121 ALA A C 1
ATOM 898 O O . ALA A 1 121 ? -10.742 9.945 14.961 1 94 121 ALA A O 1
ATOM 899 N N . ARG A 1 122 ? -11.25 11.461 16.516 1 95.62 122 ARG A N 1
ATOM 900 C CA . ARG A 1 122 ? -11.633 10.461 17.5 1 95.62 122 ARG A CA 1
ATOM 901 C C . ARG A 1 122 ? -12.852 9.664 17.031 1 95.62 122 ARG A C 1
ATOM 903 O O . ARG A 1 122 ? -12.938 8.461 17.266 1 95.62 122 ARG A O 1
ATOM 910 N N . ASN A 1 123 ? -13.758 10.344 16.438 1 95.69 123 ASN A N 1
ATOM 911 C CA . ASN A 1 123 ? -14.969 9.703 15.938 1 95.69 123 ASN A CA 1
ATOM 912 C C . ASN A 1 123 ? -14.656 8.75 14.781 1 95.69 123 ASN A C 1
ATOM 914 O O . ASN A 1 123 ? -15.32 7.727 14.617 1 95.69 123 ASN A O 1
ATOM 918 N N . ALA A 1 124 ? -13.711 9.086 13.992 1 97.5 124 ALA A N 1
ATOM 919 C CA . ALA A 1 124 ? -13.344 8.297 12.812 1 97.5 124 ALA A CA 1
ATOM 920 C C . ALA A 1 124 ? -12.391 7.164 13.18 1 97.5 124 ALA A C 1
ATOM 922 O O . ALA A 1 124 ? -12.281 6.176 12.453 1 97.5 124 ALA A O 1
ATOM 923 N N . ARG A 1 125 ? -11.695 7.262 14.25 1 98.19 125 ARG A N 1
ATOM 924 C CA . ARG A 1 125 ? -10.578 6.406 14.625 1 98.19 125 ARG A CA 1
ATOM 925 C C . ARG A 1 125 ? -10.984 4.938 14.625 1 98.19 125 ARG A C 1
ATOM 927 O O . ARG A 1 125 ? -10.312 4.102 14.023 1 98.19 125 ARG A O 1
ATOM 934 N N . PRO A 1 126 ? -12.117 4.543 15.297 1 98.62 126 PRO A N 1
ATOM 935 C CA . PRO A 1 126 ? -12.43 3.113 15.32 1 98.62 126 PRO A CA 1
ATOM 936 C C . PRO A 1 126 ? -12.656 2.537 13.922 1 98.62 126 PRO A C 1
ATOM 938 O O . PRO A 1 126 ? -12.328 1.375 13.672 1 98.62 126 PRO A O 1
ATOM 941 N N . PHE A 1 127 ? -13.133 3.285 13.031 1 98.69 127 PHE A N 1
ATOM 942 C CA . PHE A 1 127 ? -13.398 2.82 11.672 1 98.69 127 PHE A CA 1
ATOM 943 C C . PHE A 1 127 ? -12.102 2.65 10.898 1 98.69 127 PHE A C 1
ATOM 945 O O . PHE A 1 127 ? -11.922 1.659 10.188 1 98.69 127 PHE A O 1
ATOM 952 N N . TYR A 1 128 ? -11.188 3.607 11.023 1 98.75 128 TYR A N 1
ATOM 953 C CA . TYR A 1 128 ? -9.906 3.473 10.352 1 98.75 128 TYR A CA 1
ATOM 954 C C . TYR A 1 128 ? -9.102 2.318 10.938 1 98.75 128 TYR A C 1
ATOM 956 O O . TYR A 1 128 ? -8.398 1.611 10.211 1 98.75 128 TYR A O 1
ATOM 964 N N . LEU A 1 129 ? -9.195 2.049 12.242 1 98.81 129 LEU A N 1
ATOM 965 C CA . LEU A 1 129 ? -8.508 0.915 12.852 1 98.81 129 LEU A CA 1
ATOM 966 C C . LEU A 1 129 ? -9.094 -0.405 12.359 1 98.81 129 LEU A C 1
ATOM 968 O O . LEU A 1 129 ? -8.352 -1.354 12.086 1 98.81 129 LEU A O 1
ATOM 972 N N . LEU A 1 130 ? -10.383 -0.41 12.242 1 98.81 130 LEU A N 1
ATOM 973 C CA . LEU A 1 130 ? -11.008 -1.579 11.641 1 98.81 130 LEU A CA 1
ATOM 974 C C . LEU A 1 130 ? -10.555 -1.75 10.195 1 98.81 130 LEU A C 1
ATOM 976 O O . LEU A 1 130 ? -10.336 -2.875 9.734 1 98.81 130 LEU A O 1
ATOM 980 N N . GLY A 1 131 ? -10.461 -0.639 9.5 1 98.94 131 GLY A N 1
ATOM 981 C CA . GLY A 1 131 ? -9.945 -0.683 8.141 1 98.94 131 GLY A CA 1
ATOM 982 C C . GLY A 1 131 ? -8.562 -1.305 8.047 1 98.94 131 GLY A C 1
ATOM 983 O O . GLY A 1 131 ? -8.297 -2.109 7.152 1 98.94 131 GLY A O 1
ATOM 984 N N . ALA A 1 132 ? -7.703 -0.931 8.984 1 98.94 132 ALA A N 1
ATOM 985 C CA . ALA A 1 132 ? -6.367 -1.514 9.023 1 98.94 132 ALA A CA 1
ATOM 986 C C . ALA A 1 132 ? -6.43 -3.023 9.234 1 98.94 132 ALA A C 1
ATOM 988 O O . ALA A 1 132 ? -5.688 -3.777 8.602 1 98.94 132 ALA A O 1
ATOM 989 N N . VAL A 1 133 ? -7.289 -3.471 10.078 1 98.88 133 VAL A N 1
ATOM 990 C CA . VAL A 1 133 ? -7.465 -4.895 10.344 1 98.88 133 VAL A CA 1
ATOM 991 C C . VAL A 1 133 ? -7.922 -5.609 9.078 1 98.88 133 VAL A C 1
ATOM 993 O O . VAL A 1 133 ? -7.375 -6.656 8.719 1 98.88 133 VAL A O 1
ATOM 996 N N . PHE A 1 134 ? -8.891 -5.066 8.398 1 98.94 134 PHE A N 1
ATOM 997 C CA . PHE A 1 134 ? -9.398 -5.668 7.176 1 98.94 134 PHE A CA 1
ATOM 998 C C . PHE A 1 134 ? -8.336 -5.652 6.082 1 98.94 134 PHE A C 1
ATOM 1000 O O . PHE A 1 134 ? -8.219 -6.598 5.301 1 98.94 134 PHE A O 1
ATOM 1007 N N . ALA A 1 135 ? -7.574 -4.57 6.012 1 98.94 135 ALA A N 1
ATOM 1008 C CA . ALA A 1 135 ? -6.48 -4.496 5.047 1 98.94 135 ALA A CA 1
ATOM 1009 C C . ALA A 1 135 ? -5.453 -5.598 5.297 1 98.94 135 ALA A C 1
ATOM 1011 O O . ALA A 1 135 ? -5.008 -6.262 4.359 1 98.94 135 ALA A O 1
ATOM 1012 N N . VAL A 1 136 ? -5.113 -5.797 6.543 1 98.88 136 VAL A N 1
ATOM 1013 C CA . VAL A 1 136 ? -4.184 -6.863 6.895 1 98.88 136 VAL A CA 1
ATOM 1014 C C . VAL A 1 136 ? -4.789 -8.219 6.539 1 98.88 136 VAL A C 1
ATOM 1016 O O . VAL A 1 136 ? -4.109 -9.078 5.973 1 98.88 136 VAL A O 1
ATOM 1019 N N . GLY A 1 137 ? -6.051 -8.398 6.863 1 98.88 137 GLY A N 1
ATOM 1020 C CA . GLY A 1 137 ? -6.734 -9.625 6.477 1 98.88 137 GLY A CA 1
ATOM 1021 C C . GLY A 1 137 ? -6.691 -9.891 4.984 1 98.88 137 GLY A C 1
ATOM 1022 O O . GLY A 1 137 ? -6.48 -11.031 4.559 1 98.88 137 GLY A O 1
ATOM 1023 N N . LEU A 1 138 ? -6.871 -8.875 4.191 1 98.94 138 LEU A N 1
ATOM 1024 C CA . LEU A 1 138 ? -6.816 -9 2.738 1 98.94 138 LEU A CA 1
ATOM 1025 C C . LEU A 1 138 ? -5.418 -9.383 2.275 1 98.94 138 LEU A C 1
ATOM 1027 O O . LEU A 1 138 ? -5.266 -10.211 1.377 1 98.94 138 LEU A O 1
ATOM 1031 N N . LEU A 1 139 ? -4.43 -8.836 2.881 1 98.69 139 LEU A N 1
ATOM 1032 C CA . LEU A 1 139 ? -3.059 -9.148 2.502 1 98.69 139 LEU A CA 1
ATOM 1033 C C . LEU A 1 139 ? -2.705 -10.586 2.887 1 98.69 139 LEU A C 1
ATOM 1035 O O . LEU A 1 139 ? -2.008 -11.273 2.143 1 98.69 139 LEU A O 1
ATOM 1039 N N . VAL A 1 140 ? -3.213 -11.016 3.994 1 98.19 140 VAL A N 1
ATOM 1040 C CA . VAL A 1 140 ? -2.982 -12.391 4.434 1 98.19 140 VAL A CA 1
ATOM 1041 C C . VAL A 1 140 ? -3.656 -13.359 3.467 1 98.19 140 VAL A C 1
ATOM 1043 O O . VAL A 1 140 ? -3.039 -14.336 3.023 1 98.19 140 VAL A O 1
ATOM 1046 N N . THR A 1 141 ? -4.898 -13.109 3.088 1 97.62 141 THR A N 1
ATOM 1047 C CA . THR A 1 141 ? -5.609 -14 2.176 1 97.62 141 THR A CA 1
ATOM 1048 C C . THR A 1 141 ? -4.965 -13.984 0.792 1 97.62 141 THR A C 1
ATOM 1050 O O . THR A 1 141 ? -4.914 -15.008 0.112 1 97.62 141 THR A O 1
ATOM 1053 N N . ALA A 1 142 ? -4.449 -12.867 0.39 1 96.81 142 ALA A N 1
ATOM 1054 C CA . ALA A 1 142 ? -3.715 -12.789 -0.87 1 96.81 142 ALA A CA 1
ATOM 1055 C C . ALA A 1 142 ? -2.482 -13.688 -0.843 1 96.81 142 ALA A C 1
ATOM 1057 O O . ALA A 1 142 ? -2.186 -14.375 -1.821 1 96.81 142 ALA A O 1
ATOM 1058 N N . GLY A 1 143 ? -1.758 -13.648 0.261 1 95.44 143 GLY A N 1
ATOM 1059 C CA . GLY A 1 143 ? -0.598 -14.508 0.419 1 95.44 143 GLY A CA 1
ATOM 1060 C C . GLY A 1 143 ? -0.946 -15.984 0.405 1 95.44 143 GLY A C 1
ATOM 1061 O O . GLY A 1 143 ? -0.232 -16.797 -0.196 1 95.44 143 GLY A O 1
ATOM 1062 N N . LEU A 1 144 ? -2.043 -16.328 1.02 1 93.62 144 LEU A N 1
ATOM 1063 C CA . LEU A 1 144 ? -2.484 -17.719 1.088 1 93.62 144 LEU A CA 1
ATOM 1064 C C . LEU A 1 144 ? -2.867 -18.234 -0.296 1 93.62 144 LEU A C 1
ATOM 1066 O O . LEU A 1 144 ? -2.564 -19.375 -0.641 1 93.62 144 LEU A O 1
ATOM 1070 N N . LEU A 1 145 ? -3.473 -17.406 -1.072 1 93 145 LEU A N 1
ATOM 1071 C CA . LEU A 1 145 ? -3.951 -17.812 -2.389 1 93 145 LEU A CA 1
ATOM 1072 C C . LEU A 1 145 ? -2.812 -17.812 -3.402 1 93 145 LEU A C 1
ATOM 1074 O O . LEU A 1 145 ? -2.855 -18.562 -4.387 1 93 145 LEU A O 1
ATOM 1078 N N . GLY A 1 146 ? -1.861 -16.984 -3.158 1 89.31 146 GLY A N 1
ATOM 1079 C CA . GLY A 1 146 ? -0.81 -16.797 -4.145 1 89.31 146 GLY A CA 1
ATOM 1080 C C . GLY A 1 146 ? 0.249 -17.875 -4.105 1 89.31 146 GLY A C 1
ATOM 1081 O O . GLY A 1 146 ? 1.016 -18.047 -5.055 1 89.31 146 GLY A O 1
ATOM 1082 N N . GLU A 1 147 ? 0.322 -18.547 -3.025 1 80.38 147 GLU A N 1
ATOM 1083 C CA . GLU A 1 147 ? 1.278 -19.641 -2.922 1 80.38 147 GLU A CA 1
ATOM 1084 C C . GLU A 1 147 ? 0.631 -20.984 -3.287 1 80.38 147 GLU A C 1
ATOM 1086 O O . GLU A 1 147 ? -0.36 -21.391 -2.674 1 80.38 147 GLU A O 1
ATOM 1091 N N . PRO A 1 148 ? 1 -21.641 -4.359 1 68.81 148 PRO A N 1
ATOM 1092 C CA . PRO A 1 148 ? 0.38 -22.859 -4.902 1 68.81 148 PRO A CA 1
ATOM 1093 C C . PRO A 1 148 ? 0.303 -23.984 -3.879 1 68.81 148 PRO A C 1
ATOM 1095 O O . PRO A 1 148 ? -0.586 -24.844 -3.961 1 68.81 148 PRO A O 1
ATOM 1098 N N . SER A 1 149 ? 1.311 -24.141 -3.072 1 57.66 149 SER A N 1
ATOM 1099 C CA . SER A 1 149 ? 1.336 -25.328 -2.23 1 57.66 149 SER A CA 1
ATOM 1100 C C . SER A 1 149 ? 0.06 -25.453 -1.404 1 57.66 149 SER A C 1
ATOM 1102 O O . SER A 1 149 ? -0.358 -26.547 -1.054 1 57.66 149 SER A O 1
ATOM 1104 N N . LEU A 1 150 ? -0.42 -24.438 -1.023 1 48.44 150 LEU A N 1
ATOM 1105 C CA . LEU A 1 150 ? -1.626 -24.594 -0.218 1 48.44 150 LEU A CA 1
ATOM 1106 C C . LEU A 1 150 ? -2.826 -24.922 -1.096 1 48.44 150 LEU A C 1
ATOM 1108 O O . LEU A 1 150 ? -3.863 -25.359 -0.594 1 48.44 150 LEU A O 1
ATOM 1112 N N . ILE A 1 151 ? -2.719 -24.625 -2.402 1 46.81 151 ILE A N 1
ATOM 1113 C CA . ILE A 1 151 ? -3.879 -24.891 -3.244 1 46.81 151 ILE A CA 1
ATOM 1114 C C . ILE A 1 151 ? -3.854 -26.344 -3.713 1 46.81 151 ILE A C 1
ATOM 1116 O O . ILE A 1 151 ? -4.883 -26.891 -4.113 1 46.81 151 ILE A O 1
ATOM 1120 N N . LEU A 1 152 ? -2.652 -27.094 -3.654 1 43.53 152 LEU A N 1
ATOM 1121 C CA . LEU A 1 152 ? -2.643 -28.5 -4.035 1 43.53 152 LEU A CA 1
ATOM 1122 C C . LEU A 1 152 ? -2.785 -29.391 -2.812 1 43.53 152 LEU A C 1
ATOM 1124 O O . LEU A 1 152 ? -2.295 -29.062 -1.73 1 43.53 152 LEU A O 1
ATOM 1128 N N . MET B 1 1 ? 6.523 -26.531 2.781 1 84.25 1 MET B N 1
ATOM 1129 C CA . MET B 1 1 ? 5.164 -26.188 2.375 1 84.25 1 MET B CA 1
ATOM 1130 C C . MET B 1 1 ? 4.637 -25 3.189 1 84.25 1 MET B C 1
ATOM 1132 O O . MET B 1 1 ? 4.727 -23.859 2.756 1 84.25 1 MET B O 1
ATOM 1136 N N . VAL B 1 2 ? 4.598 -25.094 4.484 1 88.69 2 VAL B N 1
ATOM 1137 C CA . VAL B 1 2 ? 4.055 -24.047 5.355 1 88.69 2 VAL B CA 1
ATOM 1138 C C . VAL B 1 2 ? 5.008 -22.859 5.383 1 88.69 2 VAL B C 1
ATOM 1140 O O . VAL B 1 2 ? 4.57 -21.703 5.32 1 88.69 2 VAL B O 1
ATOM 1143 N N . VAL B 1 3 ? 6.285 -23.156 5.371 1 94.69 3 VAL B N 1
ATOM 1144 C CA . VAL B 1 3 ? 7.281 -22.094 5.441 1 94.69 3 VAL B CA 1
ATOM 1145 C C . VAL B 1 3 ? 7.195 -21.219 4.191 1 94.69 3 VAL B C 1
ATOM 1147 O O . VAL B 1 3 ? 7.227 -19.984 4.281 1 94.69 3 VAL B O 1
ATOM 1150 N N . ASP B 1 4 ? 7.027 -21.766 3.082 1 94.69 4 ASP B N 1
ATOM 1151 C CA . ASP B 1 4 ? 6.93 -21.031 1.83 1 94.69 4 ASP B CA 1
ATOM 1152 C C . ASP B 1 4 ? 5.695 -20.125 1.823 1 94.69 4 ASP B C 1
ATOM 1154 O O . ASP B 1 4 ? 5.75 -18.984 1.347 1 94.69 4 ASP B O 1
ATOM 1158 N N . THR B 1 5 ? 4.641 -20.672 2.334 1 95.06 5 THR B N 1
ATOM 1159 C CA . THR B 1 5 ? 3.406 -19.891 2.389 1 95.06 5 THR B CA 1
ATOM 1160 C C . THR B 1 5 ? 3.568 -18.688 3.309 1 95.06 5 THR B C 1
ATOM 1162 O O . THR B 1 5 ? 3.137 -17.578 2.977 1 95.06 5 THR B O 1
ATOM 1165 N N . VAL B 1 6 ? 4.195 -18.938 4.414 1 97.19 6 VAL B N 1
ATOM 1166 C CA . VAL B 1 6 ? 4.426 -17.859 5.367 1 97.19 6 VAL B CA 1
ATOM 1167 C C . VAL B 1 6 ? 5.332 -16.797 4.746 1 97.19 6 VAL B C 1
ATOM 1169 O O . VAL B 1 6 ? 5.051 -15.602 4.828 1 97.19 6 VAL B O 1
ATOM 1172 N N . MET B 1 7 ? 6.402 -17.25 4.086 1 97.94 7 MET B N 1
ATOM 1173 C CA . MET B 1 7 ? 7.348 -16.328 3.465 1 97.94 7 MET B CA 1
ATOM 1174 C C . MET B 1 7 ? 6.676 -15.531 2.348 1 97.94 7 MET B C 1
ATOM 1176 O O . MET B 1 7 ? 6.887 -14.32 2.225 1 97.94 7 MET B O 1
ATOM 1180 N N . TYR B 1 8 ? 5.883 -16.188 1.614 1 97.19 8 TYR B N 1
ATOM 1181 C CA . TYR B 1 8 ? 5.188 -15.523 0.518 1 97.19 8 TYR B CA 1
ATOM 1182 C C . TYR B 1 8 ? 4.184 -14.5 1.045 1 97.19 8 TYR B C 1
ATOM 1184 O O . TYR B 1 8 ? 4.051 -13.406 0.491 1 97.19 8 TYR B O 1
ATOM 1192 N N . THR B 1 9 ? 3.502 -14.852 2.062 1 98.06 9 THR B N 1
ATOM 1193 C CA . THR B 1 9 ? 2.508 -13.977 2.666 1 98.06 9 THR B CA 1
ATOM 1194 C C . THR B 1 9 ? 3.166 -12.719 3.227 1 98.06 9 THR B C 1
ATOM 1196 O O . THR B 1 9 ? 2.707 -11.602 2.971 1 98.06 9 THR B O 1
ATOM 1199 N N . LEU B 1 10 ? 4.234 -12.914 3.938 1 98.75 10 LEU B N 1
ATOM 1200 C CA . LEU B 1 10 ? 4.957 -11.773 4.496 1 98.75 10 LEU B CA 1
ATOM 1201 C C . LEU B 1 10 ? 5.543 -10.906 3.385 1 98.75 10 LEU B C 1
ATOM 1203 O O . LEU B 1 10 ? 5.488 -9.68 3.457 1 98.75 10 LEU B O 1
ATOM 1207 N N . HIS B 1 11 ? 6.164 -11.562 2.412 1 98.69 11 HIS B N 1
ATOM 1208 C CA . HIS B 1 11 ? 6.73 -10.852 1.274 1 98.69 11 HIS B CA 1
ATOM 1209 C C . HIS B 1 11 ? 5.684 -9.969 0.6 1 98.69 11 HIS B C 1
ATOM 1211 O O . HIS B 1 11 ? 5.914 -8.781 0.379 1 98.69 11 HIS B O 1
ATOM 1217 N N . THR B 1 12 ? 4.527 -10.539 0.36 1 97.94 12 THR B N 1
ATOM 1218 C CA . THR B 1 12 ? 3.449 -9.836 -0.327 1 97.94 12 THR B CA 1
ATOM 1219 C C . THR B 1 12 ? 2.893 -8.719 0.545 1 97.94 12 THR B C 1
ATOM 1221 O O . THR B 1 12 ? 2.648 -7.609 0.059 1 97.94 12 THR B O 1
ATOM 1224 N N . ALA B 1 13 ? 2.742 -8.984 1.784 1 98.62 13 ALA B N 1
ATOM 1225 C CA . ALA B 1 13 ? 2.164 -7.996 2.693 1 98.62 13 ALA B CA 1
ATOM 1226 C C . ALA B 1 13 ? 3.074 -6.781 2.838 1 98.62 13 ALA B C 1
ATOM 1228 O O . ALA B 1 13 ? 2.617 -5.641 2.742 1 98.62 13 ALA B O 1
ATOM 1229 N N . PHE B 1 14 ? 4.32 -7.051 3.059 1 98.88 14 PHE B N 1
ATOM 1230 C CA . PHE B 1 14 ? 5.238 -5.934 3.26 1 98.88 14 PHE B CA 1
ATOM 1231 C C . PHE B 1 14 ? 5.52 -5.223 1.942 1 98.88 14 PHE B C 1
ATOM 1233 O O . PHE B 1 14 ? 5.781 -4.02 1.926 1 98.88 14 PHE B O 1
ATOM 1240 N N . GLY B 1 15 ? 5.461 -5.965 0.842 1 98.81 15 GLY B N 1
ATOM 1241 C CA . GLY B 1 15 ? 5.516 -5.297 -0.448 1 98.81 15 GLY B CA 1
ATOM 1242 C C . GLY B 1 15 ? 4.375 -4.32 -0.661 1 98.81 15 GLY B C 1
ATOM 1243 O O . GLY B 1 15 ? 4.59 -3.199 -1.133 1 98.81 15 GLY B O 1
ATOM 1244 N N . ALA B 1 16 ? 3.23 -4.734 -0.329 1 98.75 16 ALA B N 1
ATOM 1245 C CA . ALA B 1 16 ? 2.045 -3.893 -0.482 1 98.75 16 ALA B CA 1
ATOM 1246 C C . ALA B 1 16 ? 2.107 -2.682 0.444 1 98.75 16 ALA B C 1
ATOM 1248 O O . ALA B 1 16 ? 1.808 -1.56 0.029 1 98.75 16 ALA B O 1
ATOM 1249 N N . LEU B 1 17 ? 2.496 -2.947 1.661 1 98.81 17 LEU B N 1
ATOM 1250 C CA . LEU B 1 17 ? 2.617 -1.865 2.631 1 98.81 17 LEU B CA 1
ATOM 1251 C C . LEU B 1 17 ? 3.611 -0.813 2.152 1 98.81 17 LEU B C 1
ATOM 1253 O O . LEU B 1 17 ? 3.309 0.382 2.162 1 98.81 17 LEU B O 1
ATOM 1257 N N . TRP B 1 18 ? 4.746 -1.319 1.777 1 98.88 18 TRP B N 1
ATOM 1258 C CA . TRP B 1 18 ? 5.824 -0.43 1.362 1 98.88 18 TRP B CA 1
ATOM 1259 C C . TRP B 1 18 ? 5.43 0.364 0.121 1 98.88 18 TRP B C 1
ATOM 1261 O O . TRP B 1 18 ? 5.422 1.597 0.142 1 98.88 18 TRP B O 1
ATOM 1271 N N . ALA B 1 19 ? 5.062 -0.308 -0.954 1 98.88 19 ALA B N 1
ATOM 1272 C CA . ALA B 1 19 ? 4.691 0.346 -2.205 1 98.88 19 ALA B CA 1
ATOM 1273 C C . ALA B 1 19 ? 3.484 1.262 -2.01 1 98.88 19 ALA B C 1
ATOM 1275 O O . ALA B 1 19 ? 3.479 2.398 -2.486 1 98.88 19 ALA B O 1
ATOM 1276 N N . GLY B 1 20 ? 2.535 0.801 -1.298 1 98.75 20 GLY B N 1
ATOM 1277 C CA . GLY B 1 20 ? 1.35 1.605 -1.052 1 98.75 20 GLY B CA 1
ATOM 1278 C C . GLY B 1 20 ? 1.639 2.867 -0.26 1 98.75 20 GLY B C 1
ATOM 1279 O O . GLY B 1 20 ? 1.058 3.922 -0.528 1 98.75 20 GLY B O 1
ATOM 1280 N N . SER B 1 21 ? 2.488 2.764 0.698 1 98.81 21 SER B N 1
ATOM 1281 C CA . SER B 1 21 ? 2.857 3.918 1.512 1 98.81 21 SER B CA 1
ATOM 1282 C C . SER B 1 21 ? 3.553 4.984 0.673 1 98.81 21 SER B C 1
ATOM 1284 O O . SER B 1 21 ? 3.24 6.172 0.79 1 98.81 21 SER B O 1
ATOM 1286 N N . VAL B 1 22 ? 4.453 4.559 -0.124 1 98.88 22 VAL B N 1
ATOM 1287 C CA . VAL B 1 22 ? 5.191 5.5 -0.963 1 98.88 22 VAL B CA 1
ATOM 1288 C C . VAL B 1 22 ? 4.23 6.191 -1.93 1 98.88 22 VAL B C 1
ATOM 1290 O O . VAL B 1 22 ? 4.27 7.414 -2.086 1 98.88 22 VAL B O 1
ATOM 1293 N N . LEU B 1 23 ? 3.377 5.465 -2.533 1 98.88 23 LEU B N 1
ATOM 1294 C CA . LEU B 1 23 ? 2.424 6.031 -3.479 1 98.88 23 LEU B CA 1
ATOM 1295 C C . LEU B 1 23 ? 1.476 7 -2.779 1 98.88 23 LEU B C 1
ATOM 1297 O O . LEU B 1 23 ? 1.167 8.07 -3.312 1 98.88 23 LEU B O 1
ATOM 1301 N N . PHE B 1 24 ? 1.071 6.66 -1.598 1 98.88 24 PHE B N 1
ATOM 1302 C CA . PHE B 1 24 ? 0.157 7.527 -0.864 1 98.88 24 PHE B CA 1
ATOM 1303 C C . PHE B 1 24 ? 0.831 8.844 -0.507 1 98.88 24 PHE B C 1
ATOM 1305 O O . PHE B 1 24 ? 0.219 9.914 -0.617 1 98.88 24 PHE B O 1
ATOM 1312 N N . VAL B 1 25 ? 2.033 8.789 -0.02 1 98.75 25 VAL B N 1
ATOM 1313 C CA . VAL B 1 25 ? 2.746 10 0.368 1 98.75 25 VAL B CA 1
ATOM 1314 C C . VAL B 1 25 ? 2.893 10.922 -0.839 1 98.75 25 VAL B C 1
ATOM 1316 O O . VAL B 1 25 ? 2.688 12.133 -0.731 1 98.75 25 VAL B O 1
ATOM 1319 N N . VAL B 1 26 ? 3.203 10.359 -1.946 1 98.75 26 VAL B N 1
ATOM 1320 C CA . VAL B 1 26 ? 3.398 11.156 -3.15 1 98.75 26 VAL B CA 1
ATOM 1321 C C . VAL B 1 26 ? 2.068 11.773 -3.588 1 98.75 26 VAL B C 1
ATOM 1323 O O . VAL B 1 26 ? 2.016 12.93 -3.994 1 98.75 26 VAL B O 1
ATOM 1326 N N . LEU B 1 27 ? 1.004 11.07 -3.408 1 98.38 27 LEU B N 1
ATOM 1327 C CA . LEU B 1 27 ? -0.292 11.508 -3.914 1 98.38 27 LEU B CA 1
ATOM 1328 C C . LEU B 1 27 ? -0.963 12.461 -2.934 1 98.38 27 LEU B C 1
ATOM 1330 O O . LEU B 1 27 ? -1.65 13.398 -3.346 1 98.38 27 LEU B O 1
ATOM 1334 N N . ALA B 1 28 ? -0.735 12.227 -1.702 1 98.31 28 ALA B N 1
ATOM 1335 C CA . ALA B 1 28 ? -1.605 12.891 -0.737 1 98.31 28 ALA B CA 1
ATOM 1336 C C . ALA B 1 28 ? -0.814 13.859 0.137 1 98.31 28 ALA B C 1
ATOM 1338 O O . ALA B 1 28 ? -1.33 14.906 0.54 1 98.31 28 ALA B O 1
ATOM 1339 N N . VAL B 1 29 ? 0.409 13.539 0.447 1 98.06 29 VAL B N 1
ATOM 1340 C CA . VAL B 1 29 ? 1.131 14.312 1.453 1 98.06 29 VAL B CA 1
ATOM 1341 C C . VAL B 1 29 ? 2.074 15.297 0.77 1 98.06 29 VAL B C 1
ATOM 1343 O O . VAL B 1 29 ? 2.168 16.453 1.176 1 98.06 29 VAL B O 1
ATOM 1346 N N . LEU B 1 30 ? 2.727 14.867 -0.229 1 97.94 30 LEU B N 1
ATOM 1347 C CA . LEU B 1 30 ? 3.732 15.68 -0.905 1 97.94 30 LEU B CA 1
ATOM 1348 C C . LEU B 1 30 ? 3.119 16.969 -1.444 1 97.94 30 LEU B C 1
ATOM 1350 O O . LEU B 1 30 ? 3.678 18.047 -1.262 1 97.94 30 LEU B O 1
ATOM 1354 N N . PRO B 1 31 ? 1.948 16.969 -2.059 1 97.62 31 PRO B N 1
ATOM 1355 C CA . PRO B 1 31 ? 1.354 18.234 -2.52 1 97.62 31 PRO B CA 1
ATOM 1356 C C . PRO B 1 31 ? 1.056 19.203 -1.374 1 97.62 31 PRO B C 1
ATOM 1358 O O . PRO B 1 31 ? 1.154 20.422 -1.546 1 97.62 31 PRO B O 1
ATOM 1361 N N . LEU B 1 32 ? 0.655 18.672 -0.258 1 97.38 32 LEU B N 1
ATOM 1362 C CA . LEU B 1 32 ? 0.41 19.516 0.909 1 97.38 32 LEU B CA 1
ATOM 1363 C C . LEU B 1 32 ? 1.686 20.234 1.339 1 97.38 32 LEU B C 1
ATOM 1365 O O . LEU B 1 32 ? 1.654 21.422 1.668 1 97.38 32 LEU B O 1
ATOM 1369 N N . ALA B 1 33 ? 2.754 19.484 1.354 1 96.06 33 ALA B N 1
ATOM 1370 C CA . ALA B 1 33 ? 4.047 20.062 1.718 1 96.06 33 ALA B CA 1
ATOM 1371 C C . ALA B 1 33 ? 4.488 21.094 0.696 1 96.06 33 ALA B C 1
ATOM 1373 O O . ALA B 1 33 ? 4.969 22.172 1.063 1 96.06 33 ALA B O 1
ATOM 1374 N N . MET B 1 34 ? 4.277 20.859 -0.555 1 96.12 34 MET B N 1
ATOM 1375 C CA . MET B 1 34 ? 4.672 21.75 -1.643 1 96.12 34 MET B CA 1
ATOM 1376 C C . MET B 1 34 ? 3.9 23.062 -1.578 1 96.12 34 MET B C 1
ATOM 1378 O O . MET B 1 34 ? 4.41 24.109 -1.991 1 96.12 34 MET B O 1
ATOM 1382 N N . ASN B 1 35 ? 2.709 23 -0.948 1 95.81 35 ASN B N 1
ATOM 1383 C CA . ASN B 1 35 ? 1.863 24.188 -0.865 1 95.81 35 ASN B CA 1
ATOM 1384 C C . ASN B 1 35 ? 1.828 24.75 0.552 1 95.81 35 ASN B C 1
ATOM 1386 O O . ASN B 1 35 ? 0.988 25.594 0.868 1 95.81 35 ASN B O 1
ATOM 1390 N N . ALA B 1 36 ? 2.684 24.281 1.431 1 94.5 36 ALA B N 1
ATOM 1391 C CA . ALA B 1 36 ? 2.822 24.734 2.811 1 94.5 36 ALA B CA 1
ATOM 1392 C C . ALA B 1 36 ? 1.496 24.641 3.559 1 94.5 36 ALA B C 1
ATOM 1394 O O . ALA B 1 36 ? 1.145 25.531 4.34 1 94.5 36 ALA B O 1
ATOM 1395 N N . LYS B 1 37 ? 0.786 23.594 3.283 1 96 37 LYS B N 1
ATOM 1396 C CA . LYS B 1 37 ? -0.509 23.375 3.922 1 96 37 LYS B CA 1
ATOM 1397 C C . LYS B 1 37 ? -0.394 22.375 5.062 1 96 37 LYS B C 1
ATOM 1399 O O . LYS B 1 37 ? -1.4 21.984 5.66 1 96 37 LYS B O 1
ATOM 1404 N N . ILE B 1 38 ? 0.789 21.953 5.297 1 95.25 38 ILE B N 1
ATOM 1405 C CA . ILE B 1 38 ? 1.144 21.141 6.449 1 95.25 38 ILE B CA 1
ATOM 1406 C C . ILE B 1 38 ? 2.365 21.734 7.148 1 95.25 38 ILE B C 1
ATOM 1408 O O . ILE B 1 38 ? 3.268 22.25 6.496 1 95.25 38 ILE B O 1
ATOM 1412 N N . ASP B 1 39 ? 2.35 21.688 8.453 1 93.81 39 ASP B N 1
ATOM 1413 C CA . ASP B 1 39 ? 3.451 22.297 9.195 1 93.81 39 ASP B CA 1
ATOM 1414 C C . ASP B 1 39 ? 4.699 21.422 9.148 1 93.81 39 ASP B C 1
ATOM 1416 O O . ASP B 1 39 ? 4.602 20.203 8.953 1 93.81 39 ASP B O 1
ATOM 1420 N N . PRO B 1 40 ? 5.848 22.031 9.359 1 94.88 40 PRO B N 1
ATOM 1421 C CA . PRO B 1 40 ? 7.113 21.297 9.273 1 94.88 40 PRO B CA 1
ATOM 1422 C C . PRO B 1 40 ? 7.18 20.109 10.242 1 94.88 40 PRO B C 1
ATOM 1424 O O . PRO B 1 40 ? 7.703 19.047 9.891 1 94.88 40 PRO B O 1
ATOM 1427 N N . GLY B 1 41 ? 6.695 20.328 11.414 1 95 41 GLY B N 1
ATOM 1428 C CA . GLY B 1 41 ? 6.715 19.25 12.383 1 95 41 GLY B CA 1
ATOM 1429 C C . GLY B 1 41 ? 5.906 18.047 11.945 1 95 41 GLY B C 1
ATOM 1430 O O . GLY B 1 41 ? 6.355 16.906 12.086 1 95 41 GLY B O 1
ATOM 1431 N N . ALA B 1 42 ? 4.691 18.281 11.461 1 96.12 42 ALA B N 1
ATOM 1432 C CA . ALA B 1 42 ? 3.834 17.203 10.977 1 96.12 42 ALA B CA 1
ATOM 1433 C C . ALA B 1 42 ? 4.457 16.5 9.781 1 96.12 42 ALA B C 1
ATOM 1435 O O . ALA B 1 42 ? 4.441 15.273 9.695 1 96.12 42 ALA B O 1
ATOM 1436 N N . PHE B 1 43 ? 4.957 17.312 8.844 1 97.5 43 PHE B N 1
ATOM 1437 C CA . PHE B 1 43 ? 5.613 16.734 7.676 1 97.5 43 PHE B CA 1
ATOM 1438 C C . PHE B 1 43 ? 6.816 15.898 8.086 1 97.5 43 PHE B C 1
ATOM 1440 O O . PHE B 1 43 ? 7.02 14.805 7.562 1 97.5 43 PHE B O 1
ATOM 1447 N N . ALA B 1 44 ? 7.613 16.359 8.977 1 96.75 44 ALA B N 1
ATOM 1448 C CA . ALA B 1 44 ? 8.766 15.609 9.477 1 96.75 44 ALA B CA 1
ATOM 1449 C C . ALA B 1 44 ? 8.344 14.266 10.07 1 96.75 44 ALA B C 1
ATOM 1451 O O . ALA B 1 44 ? 9.023 13.258 9.883 1 96.75 44 ALA B O 1
ATOM 1452 N N . SER B 1 45 ? 7.27 14.289 10.766 1 97.31 45 SER B N 1
ATOM 1453 C CA . SER B 1 45 ? 6.754 13.055 11.344 1 97.31 45 SER B CA 1
ATOM 1454 C C . SER B 1 45 ? 6.367 12.047 10.266 1 97.31 45 SER B C 1
ATOM 1456 O O . SER B 1 45 ? 6.664 10.859 10.383 1 97.31 45 SER B O 1
ATOM 1458 N N . VAL B 1 46 ? 5.676 12.477 9.242 1 98.12 46 VAL B N 1
ATOM 1459 C CA . VAL B 1 46 ? 5.27 11.609 8.148 1 98.12 46 VAL B CA 1
ATOM 1460 C C . VAL B 1 46 ? 6.508 11.055 7.445 1 98.12 46 VAL B C 1
ATOM 1462 O O . VAL B 1 46 ? 6.566 9.859 7.137 1 98.12 46 VAL B O 1
ATOM 1465 N N . VAL B 1 47 ? 7.457 11.891 7.176 1 98.06 47 VAL B N 1
ATOM 1466 C CA . VAL B 1 47 ? 8.703 11.492 6.531 1 98.06 47 VAL B CA 1
ATOM 1467 C C . VAL B 1 47 ? 9.398 10.422 7.371 1 98.06 47 VAL B C 1
ATOM 1469 O O . VAL B 1 47 ? 9.867 9.406 6.836 1 98.06 47 VAL B O 1
ATOM 1472 N N . SER B 1 48 ? 9.492 10.625 8.625 1 97.88 48 SER B N 1
ATOM 1473 C CA . SER B 1 48 ? 10.117 9.664 9.523 1 97.88 48 SER B CA 1
ATOM 1474 C C . SER B 1 48 ? 9.391 8.32 9.492 1 97.88 48 SER B C 1
ATOM 1476 O O . SER B 1 48 ? 10.031 7.27 9.477 1 97.88 48 SER B O 1
ATOM 1478 N N . LYS B 1 49 ? 8.078 8.281 9.508 1 98.5 49 LYS B N 1
ATOM 1479 C CA . LYS B 1 49 ? 7.301 7.051 9.438 1 98.5 49 LYS B CA 1
ATOM 1480 C C . LYS B 1 49 ? 7.543 6.316 8.125 1 98.5 49 LYS B C 1
ATOM 1482 O O . LYS B 1 49 ? 7.699 5.094 8.102 1 98.5 49 LYS B O 1
ATOM 1487 N N . LEU B 1 50 ? 7.52 7.09 7.062 1 98.75 50 LEU B N 1
ATOM 1488 C CA . LEU B 1 50 ? 7.789 6.488 5.758 1 98.75 50 LEU B CA 1
ATOM 1489 C C . LEU B 1 50 ? 9.172 5.852 5.73 1 98.75 50 LEU B C 1
ATOM 1491 O O . LEU B 1 50 ? 9.344 4.758 5.188 1 98.75 50 LEU B O 1
ATOM 1495 N N . GLN B 1 51 ? 10.156 6.508 6.305 1 98.62 51 GLN B N 1
ATOM 1496 C CA . GLN B 1 51 ? 11.516 5.984 6.367 1 98.62 51 GLN B CA 1
ATOM 1497 C C . GLN B 1 51 ? 11.562 4.672 7.152 1 98.62 51 GLN B C 1
ATOM 1499 O O . GLN B 1 51 ? 12.195 3.707 6.719 1 98.62 51 GLN B O 1
ATOM 1504 N N . TRP B 1 52 ? 10.906 4.668 8.234 1 98.56 52 TRP B N 1
ATOM 1505 C CA . TRP B 1 52 ? 10.898 3.459 9.055 1 98.56 52 TRP B CA 1
ATOM 1506 C C . TRP B 1 52 ? 10.156 2.33 8.352 1 98.56 52 TRP B C 1
ATOM 1508 O O . TRP B 1 52 ? 10.594 1.178 8.383 1 98.56 52 TRP B O 1
ATOM 1518 N N . ILE B 1 53 ? 9.016 2.6 7.738 1 98.81 53 ILE B N 1
ATOM 1519 C CA . IL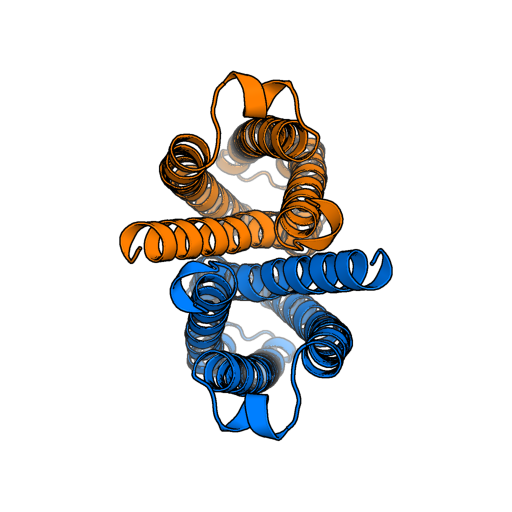E B 1 53 ? 8.305 1.599 6.949 1 98.81 53 ILE B CA 1
ATOM 1520 C C . ILE B 1 53 ? 9.227 1.066 5.848 1 98.81 53 ILE B C 1
ATOM 1522 O O . ILE B 1 53 ? 9.273 -0.142 5.609 1 98.81 53 ILE B O 1
ATOM 1526 N N . THR B 1 54 ? 9.914 1.979 5.191 1 98.88 54 THR B N 1
ATOM 1527 C CA . THR B 1 54 ? 10.836 1.59 4.129 1 98.88 54 THR B CA 1
ATOM 1528 C C . THR B 1 54 ? 11.93 0.679 4.672 1 98.88 54 THR B C 1
ATOM 1530 O O . THR B 1 54 ? 12.18 -0.396 4.121 1 98.88 54 THR B O 1
ATOM 1533 N N . ARG B 1 55 ? 12.547 1.018 5.711 1 98.88 55 ARG B N 1
ATOM 1534 C CA . ARG B 1 55 ? 13.664 0.268 6.273 1 98.88 55 ARG B CA 1
ATOM 1535 C C . ARG B 1 55 ? 13.219 -1.109 6.75 1 98.88 55 ARG B C 1
ATOM 1537 O O . ARG B 1 55 ? 13.859 -2.117 6.441 1 98.88 55 ARG B O 1
ATOM 1544 N N . ILE B 1 56 ? 12.164 -1.189 7.445 1 98.88 56 ILE B N 1
ATOM 1545 C CA . ILE B 1 56 ? 11.656 -2.465 7.941 1 98.88 56 ILE B CA 1
ATOM 1546 C C . ILE B 1 56 ? 11.219 -3.338 6.77 1 98.88 56 ILE B C 1
ATOM 1548 O O . ILE B 1 56 ? 11.578 -4.516 6.695 1 98.88 56 ILE B O 1
ATOM 1552 N N . SER B 1 57 ? 10.453 -2.775 5.871 1 98.94 57 SER B N 1
ATOM 1553 C CA . SER B 1 57 ? 9.984 -3.537 4.715 1 98.94 57 SER B CA 1
ATOM 1554 C C . SER B 1 57 ? 11.148 -4.027 3.869 1 98.94 57 SER B C 1
ATOM 1556 O O . SER B 1 57 ? 11.133 -5.152 3.365 1 98.94 57 SER B O 1
ATOM 1558 N N . ALA B 1 58 ? 12.133 -3.137 3.67 1 98.81 58 ALA B N 1
ATOM 1559 C CA . ALA B 1 58 ? 13.297 -3.537 2.877 1 98.81 58 ALA B CA 1
ATOM 1560 C C . ALA B 1 58 ? 13.953 -4.785 3.459 1 98.81 58 ALA B C 1
ATOM 1562 O O . ALA B 1 58 ? 14.281 -5.723 2.729 1 98.81 58 ALA B O 1
ATOM 1563 N N . VAL B 1 59 ? 14.117 -4.844 4.695 1 98.88 59 VAL B N 1
ATOM 1564 C CA . VAL B 1 59 ? 14.773 -5.969 5.359 1 98.88 59 VAL B CA 1
ATOM 1565 C C . VAL B 1 59 ? 13.883 -7.207 5.262 1 98.88 59 VAL B C 1
ATOM 1567 O O . VAL B 1 59 ? 14.359 -8.289 4.906 1 98.88 59 VAL B O 1
ATOM 1570 N N . VAL B 1 60 ? 12.594 -7.102 5.531 1 98.94 60 VAL B N 1
ATOM 1571 C CA . VAL B 1 60 ? 11.656 -8.219 5.488 1 98.94 60 VAL B CA 1
ATOM 1572 C C . VAL B 1 60 ? 11.562 -8.766 4.066 1 98.94 60 VAL B C 1
ATOM 1574 O O . VAL B 1 60 ? 11.578 -9.977 3.855 1 98.94 60 VAL B O 1
ATOM 1577 N N . LEU B 1 61 ? 11.5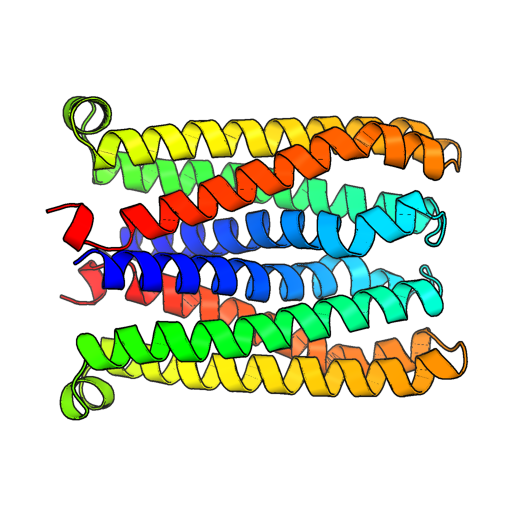08 -7.875 3.107 1 98.88 61 LEU B N 1
ATOM 1578 C CA . LEU B 1 61 ? 11.383 -8.289 1.715 1 98.88 61 LEU B CA 1
ATOM 1579 C C . LEU B 1 61 ? 12.648 -8.992 1.24 1 98.88 61 LEU B C 1
ATOM 1581 O O . LEU B 1 61 ? 12.586 -9.938 0.451 1 98.88 61 LEU B O 1
ATOM 1585 N N . LEU B 1 62 ? 13.789 -8.477 1.689 1 98.69 62 LEU B N 1
ATOM 1586 C CA . LEU B 1 62 ? 15.031 -9.148 1.324 1 98.69 62 LEU B CA 1
ATOM 1587 C C . LEU B 1 62 ? 15.078 -10.562 1.902 1 98.69 62 LEU B C 1
ATOM 1589 O O . LEU B 1 62 ? 15.469 -11.508 1.214 1 98.69 62 LEU B O 1
ATOM 1593 N N . ALA B 1 63 ? 14.742 -10.703 3.152 1 98.69 63 ALA B N 1
ATOM 1594 C CA . ALA B 1 63 ? 14.766 -12 3.814 1 98.69 63 ALA B CA 1
ATOM 1595 C C . ALA B 1 63 ? 13.766 -12.961 3.184 1 98.69 63 ALA B C 1
ATOM 1597 O O . ALA B 1 63 ? 14.117 -14.094 2.834 1 98.69 63 ALA B O 1
ATOM 1598 N N . THR B 1 64 ? 12.547 -12.562 3.016 1 98.62 64 THR B N 1
ATOM 1599 C CA . THR B 1 64 ? 11.5 -13.43 2.486 1 98.62 64 THR B CA 1
ATOM 1600 C C . THR B 1 64 ? 11.703 -13.68 0.996 1 98.62 64 THR B C 1
ATOM 1602 O O . THR B 1 64 ? 11.586 -14.82 0.529 1 98.62 64 THR B O 1
ATOM 1605 N N . GLY B 1 65 ? 12.008 -12.617 0.271 1 98 65 GLY B N 1
ATOM 1606 C CA . GLY B 1 65 ? 12.305 -12.781 -1.144 1 98 65 GLY B CA 1
ATOM 1607 C C . GLY B 1 65 ? 13.531 -13.641 -1.4 1 98 65 GLY B C 1
ATOM 1608 O O . GLY B 1 65 ? 13.562 -14.414 -2.359 1 98 65 GLY B O 1
ATOM 1609 N N . GLY B 1 66 ? 14.547 -13.383 -0.6 1 97.94 66 GLY B N 1
ATOM 1610 C CA . GLY B 1 66 ? 15.719 -14.242 -0.691 1 97.94 66 GLY B CA 1
ATOM 1611 C C . GLY B 1 66 ? 15.406 -15.711 -0.479 1 97.94 66 GLY B C 1
ATOM 1612 O O . GLY B 1 66 ? 15.914 -16.562 -1.203 1 97.94 66 GLY B O 1
ATOM 1613 N N . HIS B 1 67 ? 14.648 -16.016 0.536 1 97.94 67 HIS B N 1
ATOM 1614 C CA . HIS B 1 67 ? 14.203 -17.391 0.77 1 97.94 67 HIS B CA 1
ATOM 1615 C C . HIS B 1 67 ? 13.461 -17.938 -0.443 1 97.94 67 HIS B C 1
ATOM 1617 O O . HIS B 1 67 ? 13.742 -19.047 -0.888 1 97.94 67 HIS B O 1
ATOM 1623 N N . LEU B 1 68 ? 12.539 -17.188 -0.992 1 96.81 68 LEU B N 1
ATOM 1624 C CA . LEU B 1 68 ? 11.742 -17.641 -2.125 1 96.81 68 LEU B CA 1
ATOM 1625 C C . LEU B 1 68 ? 12.617 -17.828 -3.361 1 96.81 68 LEU B C 1
ATOM 1627 O O . LEU B 1 68 ? 12.461 -18.812 -4.086 1 96.81 68 LEU B O 1
ATOM 1631 N N . ALA B 1 69 ? 13.461 -16.891 -3.59 1 96.19 69 ALA B N 1
ATOM 1632 C CA . ALA B 1 69 ? 14.375 -17.031 -4.719 1 96.19 69 ALA B CA 1
ATOM 1633 C C . ALA B 1 69 ? 15.289 -18.234 -4.535 1 96.19 69 ALA B C 1
ATOM 1635 O O . ALA B 1 69 ? 15.57 -18.969 -5.492 1 96.19 69 ALA B O 1
ATOM 1636 N N . GLY B 1 70 ? 15.758 -18.453 -3.35 1 95.81 70 GLY B N 1
ATOM 1637 C CA . GLY B 1 70 ? 16.656 -19.562 -3.066 1 95.81 70 GLY B CA 1
ATOM 1638 C C . GLY B 1 70 ? 15.992 -20.922 -3.213 1 95.81 70 GLY B C 1
ATOM 1639 O O . GLY B 1 70 ? 16.656 -21.906 -3.572 1 95.81 70 GLY B O 1
ATOM 1640 N N . THR B 1 71 ? 14.766 -21 -2.975 1 94.62 71 THR B N 1
ATOM 1641 C CA . THR B 1 71 ? 14.07 -22.281 -3.016 1 94.62 71 THR B CA 1
ATOM 1642 C C . THR B 1 71 ? 13.461 -22.531 -4.395 1 94.62 71 THR B C 1
ATOM 1644 O O . THR B 1 71 ? 13.242 -23.672 -4.789 1 94.62 71 THR B O 1
ATOM 1647 N N . ARG B 1 72 ? 13.312 -21.453 -5.133 1 93.19 72 ARG B N 1
ATOM 1648 C CA . ARG B 1 72 ? 12.562 -21.609 -6.375 1 93.19 72 ARG B CA 1
ATOM 1649 C C . ARG B 1 72 ? 13.484 -21.484 -7.59 1 93.19 72 ARG B C 1
ATOM 1651 O O . ARG B 1 72 ? 13.102 -21.859 -8.703 1 93.19 72 ARG B O 1
ATOM 1658 N N . TYR B 1 73 ? 14.641 -20.922 -7.371 1 95 73 TYR B N 1
ATOM 1659 C CA . TYR B 1 73 ? 15.516 -20.641 -8.508 1 95 73 TYR B CA 1
ATOM 1660 C C . TYR B 1 73 ? 16.938 -21.125 -8.234 1 95 73 TYR B C 1
ATOM 1662 O O . TYR B 1 73 ? 17.453 -20.953 -7.121 1 95 73 TYR B O 1
ATOM 1670 N N . THR B 1 74 ? 17.469 -21.703 -9.242 1 96.75 74 THR B N 1
ATOM 1671 C CA . THR B 1 74 ? 18.906 -21.844 -9.297 1 96.75 74 THR B CA 1
ATOM 1672 C C . THR B 1 74 ? 19.547 -20.609 -9.938 1 96.75 74 THR B C 1
ATOM 1674 O O . THR B 1 74 ? 18.859 -19.766 -10.5 1 96.75 74 THR B O 1
ATOM 1677 N N . ALA B 1 75 ? 20.875 -20.547 -9.766 1 95.62 75 ALA B N 1
ATOM 1678 C CA . ALA B 1 75 ? 21.578 -19.438 -10.406 1 95.62 75 ALA B CA 1
ATOM 1679 C C . ALA B 1 75 ? 21.344 -19.438 -11.914 1 95.62 75 ALA B C 1
ATOM 1681 O O . ALA B 1 75 ? 21.188 -18.375 -12.523 1 95.62 75 ALA B O 1
ATOM 1682 N N . GLU B 1 76 ? 21.328 -20.594 -12.508 1 96.94 76 GLU B N 1
ATOM 1683 C CA . GLU B 1 76 ? 21.125 -20.75 -13.945 1 96.94 76 GLU B CA 1
ATOM 1684 C C . GLU B 1 76 ? 19.719 -20.312 -14.352 1 96.94 76 GLU B C 1
ATOM 1686 O O . GLU B 1 76 ? 19.531 -19.625 -15.352 1 96.94 76 GLU B O 1
ATOM 1691 N N . ARG B 1 77 ? 18.797 -20.672 -13.562 1 96.25 77 ARG B N 1
ATOM 1692 C CA . ARG B 1 77 ? 17.422 -20.312 -13.875 1 96.25 77 ARG B CA 1
ATOM 1693 C C . ARG B 1 77 ? 17.172 -18.812 -13.656 1 96.25 77 ARG B C 1
ATOM 1695 O O . ARG B 1 77 ? 16.406 -18.203 -14.391 1 96.25 77 ARG B O 1
ATOM 1702 N N . LEU B 1 78 ? 17.844 -18.312 -12.648 1 95.69 78 LEU B N 1
ATOM 1703 C CA . LEU B 1 78 ? 17.719 -16.891 -12.352 1 95.69 78 LEU B CA 1
ATOM 1704 C C . LEU B 1 78 ? 18.266 -16.047 -13.484 1 95.69 78 LEU B C 1
ATOM 1706 O O . LEU B 1 78 ? 17.734 -14.977 -13.789 1 95.69 78 LEU B O 1
ATOM 1710 N N . THR B 1 79 ? 19.281 -16.516 -14.156 1 96.06 79 THR B N 1
ATOM 1711 C CA . THR B 1 79 ? 19.938 -15.719 -15.18 1 96.06 79 THR B CA 1
ATOM 1712 C C . THR B 1 79 ? 19.672 -16.297 -16.562 1 96.06 79 THR B C 1
ATOM 1714 O O . THR B 1 79 ? 20.297 -15.891 -17.547 1 96.06 79 THR B O 1
ATOM 1717 N N . GLY B 1 80 ? 18.75 -17.109 -16.688 1 95.81 80 GLY B N 1
ATOM 1718 C CA . GLY B 1 80 ? 18.578 -17.766 -17.969 1 95.81 80 GLY B CA 1
ATOM 1719 C C . GLY B 1 80 ? 17.125 -17.891 -18.391 1 95.81 80 GLY B C 1
ATOM 1720 O O . GLY B 1 80 ? 16.828 -18.453 -19.453 1 95.81 80 GLY B O 1
ATOM 1721 N N . THR B 1 81 ? 16.25 -17.453 -17.547 1 94.81 81 THR B N 1
ATOM 1722 C CA . THR B 1 81 ? 14.828 -17.562 -17.875 1 94.81 81 THR B CA 1
ATOM 1723 C C . THR B 1 81 ? 14.133 -16.203 -17.734 1 94.81 81 THR B C 1
ATOM 1725 O O . THR B 1 81 ? 14.641 -15.312 -17.047 1 94.81 81 THR B O 1
ATOM 1728 N N . THR B 1 82 ? 13.055 -16.094 -18.375 1 93.81 82 THR B N 1
ATOM 1729 C CA . THR B 1 82 ? 12.281 -14.852 -18.312 1 93.81 82 THR B CA 1
ATOM 1730 C C . THR B 1 82 ? 11.82 -14.562 -16.891 1 93.81 82 THR B C 1
ATOM 1732 O O . THR B 1 82 ? 12.031 -13.461 -16.375 1 93.81 82 THR B O 1
ATOM 1735 N N . PRO B 1 83 ? 11.227 -15.586 -16.203 1 95.12 83 PRO B N 1
ATOM 1736 C CA . PRO B 1 83 ? 10.867 -15.305 -14.812 1 95.12 83 PRO B CA 1
ATOM 1737 C C . PRO B 1 83 ? 12.078 -14.938 -13.961 1 95.12 83 PRO B C 1
ATOM 1739 O O . PRO B 1 83 ? 11.969 -14.094 -13.062 1 95.12 83 PRO B O 1
ATOM 1742 N N . GLY B 1 84 ? 13.18 -15.594 -14.172 1 96.31 84 GLY B N 1
ATOM 1743 C CA . GLY B 1 84 ? 14.406 -15.242 -13.461 1 96.31 84 GLY B CA 1
ATOM 1744 C C . GLY B 1 84 ? 14.812 -13.797 -13.664 1 96.31 84 GLY B C 1
ATOM 1745 O O . GLY B 1 84 ? 15.188 -13.109 -12.711 1 96.31 84 GLY B O 1
ATOM 1746 N N . TYR B 1 85 ? 14.672 -13.305 -14.836 1 97.25 85 TYR B N 1
ATOM 1747 C CA . TYR B 1 85 ? 15.008 -11.922 -15.133 1 97.25 85 TYR B CA 1
ATOM 1748 C C . TYR B 1 85 ? 14.039 -10.961 -14.453 1 97.25 85 TYR B C 1
ATOM 1750 O O . TYR B 1 85 ? 14.422 -9.867 -14.039 1 97.25 85 TYR B O 1
ATOM 1758 N N . VAL B 1 86 ? 12.836 -11.359 -14.367 1 97.12 86 VAL B N 1
ATOM 1759 C CA . VAL B 1 86 ? 11.844 -10.531 -13.688 1 97.12 86 VAL B CA 1
ATOM 1760 C C . VAL B 1 86 ? 12.188 -10.422 -12.203 1 97.12 86 VAL B C 1
ATOM 1762 O O . VAL B 1 86 ? 12.086 -9.344 -11.617 1 97.12 86 VAL B O 1
ATOM 1765 N N . VAL B 1 87 ? 12.586 -11.516 -11.625 1 97.62 87 VAL B N 1
ATOM 1766 C CA . VAL B 1 87 ? 12.977 -11.508 -10.219 1 97.62 87 VAL B CA 1
ATOM 1767 C C . VAL B 1 87 ? 14.18 -10.586 -10.023 1 97.62 87 VAL B C 1
ATOM 1769 O O . VAL B 1 87 ? 14.219 -9.805 -9.07 1 97.62 87 VAL B O 1
ATOM 1772 N N . LEU B 1 88 ? 15.133 -10.633 -10.906 1 98.19 88 LEU B N 1
ATOM 1773 C CA . LEU B 1 88 ? 16.312 -9.773 -10.812 1 98.19 88 LEU B CA 1
ATOM 1774 C C . LEU B 1 88 ? 15.93 -8.305 -10.984 1 98.19 88 LEU B C 1
ATOM 1776 O O . LEU B 1 88 ? 16.484 -7.434 -10.312 1 98.19 88 LEU B O 1
ATOM 1780 N N . ALA B 1 89 ? 15.023 -8.07 -11.844 1 98.19 89 ALA B N 1
ATOM 1781 C CA . ALA B 1 89 ? 14.523 -6.707 -12.016 1 98.19 89 ALA B CA 1
ATOM 1782 C C . ALA B 1 89 ? 13.852 -6.207 -10.734 1 98.19 89 ALA B C 1
ATOM 1784 O O . ALA B 1 89 ? 14.023 -5.051 -10.352 1 98.19 89 ALA B O 1
ATOM 1785 N N . MET B 1 90 ? 13.141 -7.102 -10.086 1 98.31 90 MET B N 1
ATOM 1786 C CA . MET B 1 90 ? 12.516 -6.746 -8.82 1 98.31 90 MET B CA 1
ATOM 1787 C C . MET B 1 90 ? 13.562 -6.387 -7.773 1 98.31 90 MET B C 1
ATOM 1789 O O . MET B 1 90 ? 13.383 -5.434 -7.012 1 98.31 90 MET B O 1
ATOM 1793 N N . LEU B 1 91 ? 14.555 -7.141 -7.754 1 98.69 91 LEU B N 1
ATOM 1794 C CA . LEU B 1 91 ? 15.633 -6.879 -6.801 1 98.69 91 LEU B CA 1
ATOM 1795 C C . LEU B 1 91 ? 16.25 -5.504 -7.039 1 98.69 91 LEU B C 1
ATOM 1797 O O . LEU B 1 91 ? 16.484 -4.754 -6.09 1 98.69 91 LEU B O 1
ATOM 1801 N N . ALA B 1 92 ? 16.5 -5.199 -8.297 1 98.81 92 ALA B N 1
ATOM 1802 C CA . ALA B 1 92 ? 17.047 -3.893 -8.633 1 98.81 92 ALA B CA 1
ATOM 1803 C C . ALA B 1 92 ? 16.078 -2.773 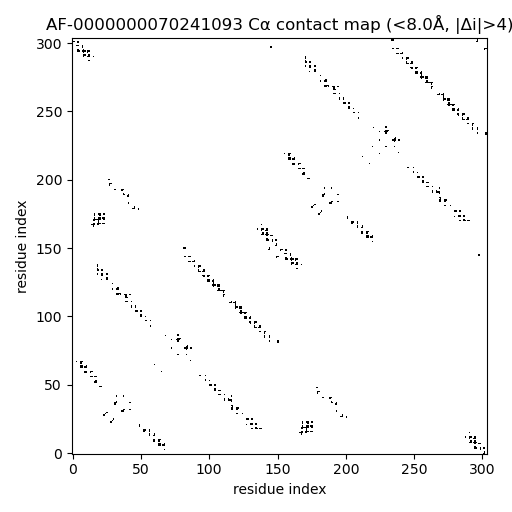-8.25 1 98.81 92 ALA B C 1
ATOM 1805 O O . ALA B 1 92 ? 16.484 -1.781 -7.637 1 98.81 92 ALA B O 1
ATOM 1806 N N . LEU B 1 93 ? 14.836 -2.936 -8.586 1 98.94 93 LEU B N 1
ATOM 1807 C CA . LEU B 1 93 ? 13.82 -1.93 -8.273 1 98.94 93 LEU B CA 1
ATOM 1808 C C . LEU B 1 93 ? 13.664 -1.765 -6.77 1 98.94 93 LEU B C 1
ATOM 1810 O O . LEU B 1 93 ? 13.461 -0.651 -6.281 1 98.94 93 LEU B O 1
ATOM 1814 N N . TRP B 1 94 ? 13.672 -2.869 -6.094 1 98.88 94 TRP B N 1
ATOM 1815 C CA . TRP B 1 94 ? 13.625 -2.869 -4.633 1 98.88 94 TRP B CA 1
ATOM 1816 C C . TRP B 1 94 ? 14.758 -2.025 -4.051 1 98.88 94 TRP B C 1
ATOM 1818 O O . TRP B 1 94 ? 14.523 -1.171 -3.193 1 98.88 94 TRP B O 1
ATOM 1828 N N . LEU B 1 95 ? 15.992 -2.217 -4.453 1 98.88 95 LEU B N 1
ATOM 1829 C CA . LEU B 1 95 ? 17.156 -1.479 -3.973 1 98.88 95 LEU B CA 1
ATOM 1830 C C . LEU B 1 95 ? 17.047 0.001 -4.32 1 98.88 95 LEU B C 1
ATOM 1832 O O . LEU B 1 95 ? 17.344 0.863 -3.494 1 98.88 95 LEU B O 1
ATOM 1836 N N . LEU B 1 96 ? 16.625 0.271 -5.48 1 98.94 96 LEU B N 1
ATOM 1837 C CA . LEU B 1 96 ? 16.484 1.654 -5.926 1 98.94 96 LEU B CA 1
ATOM 1838 C C . LEU B 1 96 ? 15.406 2.379 -5.141 1 98.94 96 LEU B C 1
ATOM 1840 O O . LEU B 1 96 ? 15.578 3.539 -4.762 1 98.94 96 LEU B O 1
ATOM 1844 N N . LEU B 1 97 ? 14.305 1.723 -4.945 1 98.94 97 LEU B N 1
ATOM 1845 C CA . LEU B 1 97 ? 13.234 2.328 -4.16 1 98.94 97 LEU B CA 1
ATOM 1846 C C . LEU B 1 97 ? 13.719 2.674 -2.756 1 98.94 97 LEU B C 1
ATOM 1848 O O . LEU B 1 97 ? 13.492 3.783 -2.27 1 98.94 97 LEU B O 1
ATOM 1852 N N . ALA B 1 98 ? 14.383 1.729 -2.125 1 98.94 98 ALA B N 1
ATOM 1853 C CA . ALA B 1 98 ? 14.922 1.981 -0.79 1 98.94 98 ALA B CA 1
ATOM 1854 C C . ALA B 1 98 ? 15.859 3.182 -0.796 1 98.94 98 ALA B C 1
ATOM 1856 O O . ALA B 1 98 ? 15.766 4.062 0.062 1 98.94 98 ALA B O 1
ATOM 1857 N N . ALA B 1 99 ? 16.734 3.234 -1.76 1 98.88 99 ALA B N 1
ATOM 1858 C CA . ALA B 1 99 ? 17.75 4.289 -1.833 1 98.88 99 ALA B CA 1
ATOM 1859 C C . ALA B 1 99 ? 17.094 5.66 -2.01 1 98.88 99 ALA B C 1
ATOM 1861 O O . ALA B 1 99 ? 17.422 6.609 -1.296 1 98.88 99 ALA B O 1
ATOM 1862 N N . VAL B 1 100 ? 16.125 5.734 -2.91 1 98.88 100 VAL B N 1
ATOM 1863 C CA . VAL B 1 100 ? 15.594 7.055 -3.223 1 98.88 100 VAL B CA 1
ATOM 1864 C C . VAL B 1 100 ? 14.703 7.539 -2.076 1 98.88 100 VAL B C 1
ATOM 1866 O O . VAL B 1 100 ? 14.633 8.742 -1.804 1 98.88 100 VAL B O 1
ATOM 1869 N N . VAL B 1 101 ? 14 6.691 -1.447 1 98.81 101 VAL B N 1
ATOM 1870 C CA . VAL B 1 101 ? 13.203 7.113 -0.297 1 98.81 101 VAL B CA 1
ATOM 1871 C C . VAL B 1 101 ? 14.125 7.625 0.808 1 98.81 101 VAL B C 1
ATOM 1873 O O . VAL B 1 101 ? 13.852 8.648 1.434 1 98.81 101 VAL B O 1
ATOM 1876 N N . GLU B 1 102 ? 15.273 6.906 1.077 1 98.75 102 GLU B N 1
ATOM 1877 C CA . GLU B 1 102 ? 16.234 7.34 2.09 1 98.75 102 GLU B CA 1
ATOM 1878 C C . GLU B 1 102 ? 16.844 8.695 1.73 1 98.75 102 GLU B C 1
ATOM 1880 O O . GLU B 1 102 ? 16.953 9.578 2.584 1 98.75 102 GLU B O 1
ATOM 1885 N N . ILE B 1 103 ? 17.25 8.836 0.517 1 98.5 103 ILE B N 1
ATOM 1886 C CA . ILE B 1 103 ? 17.859 10.086 0.069 1 98.5 103 ILE B CA 1
ATOM 1887 C C . ILE B 1 103 ? 16.844 11.219 0.15 1 98.5 103 ILE B C 1
ATOM 1889 O O . ILE B 1 103 ? 17.141 12.305 0.649 1 98.5 103 ILE B O 1
ATOM 1893 N N . GLY B 1 104 ? 15.641 10.977 -0.393 1 98.19 104 GLY B N 1
ATOM 1894 C CA . GLY B 1 104 ? 14.586 11.969 -0.308 1 98.19 104 GLY B CA 1
ATOM 1895 C C . GLY B 1 104 ? 14.258 12.375 1.117 1 98.19 104 GLY B C 1
ATOM 1896 O O . GLY B 1 104 ? 14.078 13.562 1.405 1 98.19 104 GLY B O 1
ATOM 1897 N N . SER B 1 105 ? 14.18 11.406 1.994 1 98 105 SER B N 1
ATOM 1898 C CA . SER B 1 105 ? 13.883 11.672 3.398 1 98 105 SER B CA 1
ATOM 1899 C C . SER B 1 105 ? 15 12.477 4.055 1 98 105 SER B C 1
ATOM 1901 O O . SER B 1 105 ? 14.742 13.375 4.855 1 98 105 SER B O 1
ATOM 1903 N N . ALA B 1 106 ? 16.25 12.195 3.764 1 96.94 106 ALA B N 1
ATOM 1904 C CA . ALA B 1 106 ? 17.375 12.953 4.273 1 96.94 106 ALA B CA 1
ATOM 1905 C C . ALA B 1 106 ? 17.328 14.406 3.803 1 96.94 106 ALA B C 1
ATOM 1907 O O . ALA B 1 106 ? 17.578 15.328 4.582 1 96.94 106 ALA B O 1
ATOM 1908 N N . ARG B 1 107 ? 16.984 14.586 2.559 1 95.5 107 ARG B N 1
ATOM 1909 C CA . ARG B 1 107 ? 16.891 15.93 1.995 1 95.5 107 ARG B CA 1
ATOM 1910 C C . ARG B 1 107 ? 15.742 16.703 2.639 1 95.5 107 ARG B C 1
ATOM 1912 O O . ARG B 1 107 ? 15.875 17.891 2.924 1 95.5 107 ARG B O 1
ATOM 1919 N N . ALA B 1 108 ? 14.656 16.062 2.805 1 95.44 108 ALA B N 1
ATOM 1920 C CA . ALA B 1 108 ? 13.523 16.688 3.469 1 95.44 108 ALA B CA 1
ATOM 1921 C C . ALA B 1 108 ? 13.875 17.094 4.898 1 95.44 108 ALA B C 1
ATOM 1923 O O . ALA B 1 108 ? 13.617 18.219 5.312 1 95.44 108 ALA B O 1
ATOM 1924 N N . ASN B 1 109 ? 14.531 16.25 5.594 1 94.31 109 ASN B N 1
ATOM 1925 C CA . ASN B 1 109 ? 14.797 16.453 7.016 1 94.31 109 ASN B CA 1
ATOM 1926 C C . ASN B 1 109 ? 15.828 17.547 7.246 1 94.31 109 ASN B C 1
ATOM 1928 O O . ASN B 1 109 ? 15.82 18.203 8.297 1 94.31 109 ASN B O 1
ATOM 1932 N N . ARG B 1 110 ? 16.719 17.8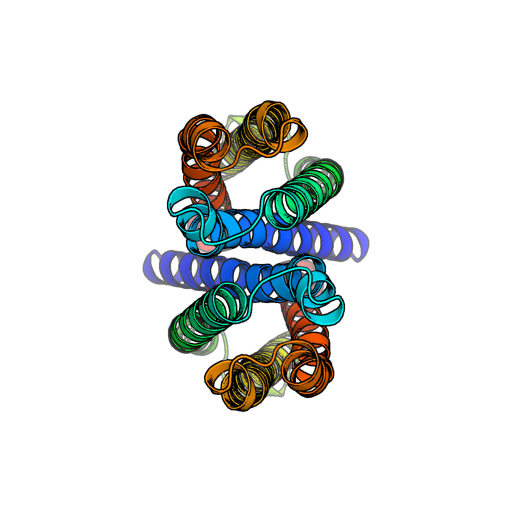59 6.398 1 90.88 110 ARG B N 1
ATOM 1933 C CA . ARG B 1 110 ? 17.734 18.906 6.527 1 90.88 110 ARG B CA 1
ATOM 1934 C C . ARG B 1 110 ? 17.078 20.266 6.672 1 90.88 110 ARG B C 1
ATOM 1936 O O . ARG B 1 110 ? 17.531 21.109 7.457 1 90.88 110 ARG B O 1
ATOM 1943 N N . GLY B 1 111 ? 15.969 20.406 6.055 1 86.38 111 GLY B N 1
ATOM 1944 C CA . GLY B 1 111 ? 15.305 21.703 6.109 1 86.38 111 GLY B CA 1
ATOM 1945 C C . GLY B 1 111 ? 14.203 21.766 7.145 1 86.38 111 GLY B C 1
ATOM 1946 O O . GLY B 1 111 ? 13.859 22.844 7.641 1 86.38 111 GLY B O 1
ATOM 1947 N N . LEU B 1 112 ? 13.727 20.656 7.461 1 86.62 112 LEU B N 1
ATOM 1948 C CA . LEU B 1 112 ? 12.609 20.609 8.398 1 86.62 112 LEU B CA 1
ATOM 1949 C C . LEU B 1 112 ? 13.078 20.922 9.82 1 86.62 112 LEU B C 1
ATOM 1951 O O . LEU B 1 112 ? 12.328 21.484 10.617 1 86.62 112 LEU B O 1
ATOM 1955 N N . ALA B 1 113 ? 14.266 20.734 10.086 1 84.62 113 ALA B N 1
ATOM 1956 C CA . ALA B 1 113 ? 14.867 21.047 11.383 1 84.62 113 ALA B CA 1
ATOM 1957 C C . ALA B 1 113 ? 14.945 22.547 11.609 1 84.62 113 ALA B C 1
ATOM 1959 O O . ALA B 1 113 ? 14.984 23 12.758 1 84.62 113 ALA B O 1
ATOM 1960 N N . GLU B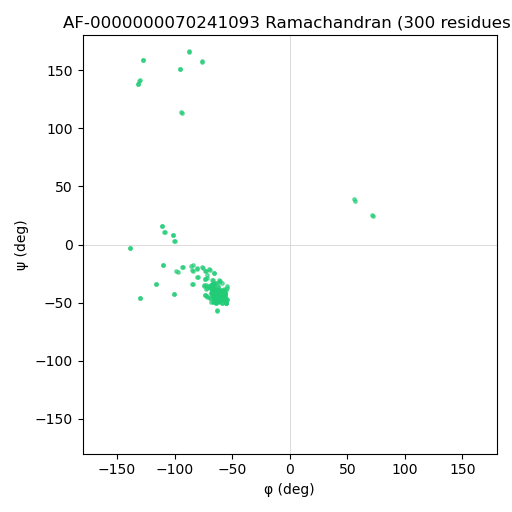 1 114 ? 14.906 23.281 10.57 1 87.56 114 GLU B N 1
ATOM 1961 C CA . GLU B 1 114 ? 14.961 24.734 10.641 1 87.56 114 GLU B CA 1
ATOM 1962 C C . GLU B 1 114 ? 13.57 25.344 10.469 1 87.56 114 GLU B C 1
ATOM 1964 O O . GLU B 1 114 ? 13.438 26.531 10.172 1 87.56 114 GLU B O 1
ATOM 1969 N N . ASP B 1 115 ? 12.586 24.516 10.453 1 87.31 115 ASP B N 1
ATOM 1970 C CA . ASP B 1 115 ? 11.188 24.922 10.383 1 87.31 115 ASP B CA 1
ATOM 1971 C C . ASP B 1 115 ? 10.836 25.453 8.992 1 87.31 115 ASP B C 1
ATOM 1973 O O . ASP B 1 115 ? 10.016 26.359 8.859 1 87.31 115 ASP B O 1
ATOM 1977 N N . LYS B 1 116 ? 11.633 24.969 8.047 1 90.19 116 LYS B N 1
ATOM 1978 C CA . LYS B 1 116 ? 11.305 25.25 6.652 1 90.19 116 LYS B CA 1
ATOM 1979 C C . LYS B 1 116 ? 10.508 24.094 6.039 1 90.19 116 LYS B C 1
ATOM 1981 O O . LYS B 1 116 ? 10.656 22.953 6.449 1 90.19 116 LYS B O 1
ATOM 1986 N N . ILE B 1 117 ? 9.641 24.391 5.055 1 89.38 117 ILE B N 1
ATOM 1987 C CA . ILE B 1 117 ? 8.82 23.297 4.52 1 89.38 117 ILE B CA 1
ATOM 1988 C C . ILE B 1 117 ? 8.906 23.281 2.996 1 89.38 117 ILE B C 1
ATOM 1990 O O . ILE B 1 117 ? 9.18 22.25 2.395 1 89.38 117 ILE B O 1
ATOM 1994 N N . ARG B 1 118 ? 8.781 24.406 2.285 1 90.69 118 ARG B N 1
ATOM 1995 C CA . ARG B 1 118 ? 8.688 24.422 0.829 1 90.69 118 ARG B CA 1
ATOM 1996 C C . ARG B 1 118 ? 9.992 23.969 0.186 1 90.69 118 ARG B C 1
ATOM 1998 O O . ARG B 1 118 ? 9.992 23.094 -0.686 1 90.69 118 ARG B O 1
ATOM 2005 N N . GLU B 1 119 ? 11.031 24.578 0.66 1 92.12 119 GLU B N 1
ATOM 2006 C CA . GLU B 1 119 ? 12.312 24.25 0.044 1 92.12 119 GLU B CA 1
ATOM 2007 C C . GLU B 1 119 ? 12.703 22.797 0.309 1 92.12 119 GLU B C 1
ATOM 2009 O O . GLU B 1 119 ? 13.078 22.078 -0.616 1 92.12 119 GLU B O 1
ATOM 2014 N N . PRO B 1 120 ? 12.656 22.312 1.492 1 92.5 120 PRO B N 1
ATOM 2015 C CA . PRO B 1 120 ? 12.93 20.891 1.729 1 92.5 120 PRO B CA 1
ATOM 2016 C C . PRO B 1 120 ? 12.008 19.969 0.933 1 92.5 120 PRO B C 1
ATOM 2018 O O . PRO B 1 120 ? 12.461 18.953 0.397 1 92.5 120 PRO B O 1
ATOM 2021 N N . ALA B 1 121 ? 10.75 20.25 0.881 1 93.81 121 ALA B N 1
ATOM 2022 C CA . ALA B 1 121 ? 9.812 19.469 0.088 1 93.81 121 ALA B CA 1
ATOM 2023 C C . ALA B 1 121 ? 10.211 19.453 -1.386 1 93.81 121 ALA B C 1
ATOM 2025 O O . ALA B 1 121 ? 10.172 18.406 -2.041 1 93.81 121 ALA B O 1
ATOM 2026 N N . ARG B 1 122 ? 10.547 20.594 -1.908 1 95.56 122 ARG B N 1
ATOM 2027 C CA . ARG B 1 122 ? 10.961 20.719 -3.303 1 95.56 122 ARG B CA 1
ATOM 2028 C C . ARG B 1 122 ? 12.234 19.906 -3.566 1 95.56 122 ARG B C 1
ATOM 2030 O O . ARG B 1 122 ? 12.375 19.297 -4.629 1 95.56 122 ARG B O 1
ATOM 2037 N N . ASN B 1 123 ? 13.117 19.953 -2.643 1 95.62 123 ASN B N 1
ATOM 2038 C CA . ASN B 1 123 ? 14.375 19.219 -2.77 1 95.62 123 ASN B CA 1
ATOM 2039 C C . ASN B 1 123 ? 14.141 17.703 -2.732 1 95.62 123 ASN B C 1
ATOM 2041 O O . ASN B 1 123 ? 14.867 16.938 -3.379 1 95.62 123 ASN B O 1
ATOM 2045 N N . ALA B 1 124 ? 13.203 17.281 -1.991 1 97.44 124 ALA B N 1
ATOM 2046 C CA . ALA B 1 124 ? 12.914 15.859 -1.819 1 97.44 124 ALA B CA 1
ATOM 2047 C C . ALA B 1 124 ? 12.008 15.344 -2.938 1 97.44 124 ALA B C 1
ATOM 2049 O O . ALA B 1 124 ? 11.977 14.141 -3.209 1 97.44 124 ALA B O 1
ATOM 2050 N N . ARG B 1 125 ? 11.289 16.172 -3.574 1 98.19 125 ARG B N 1
ATOM 2051 C CA . ARG B 1 125 ? 10.211 15.828 -4.496 1 98.19 125 ARG B CA 1
ATOM 2052 C C . ARG B 1 125 ? 10.695 14.891 -5.594 1 98.19 125 ARG B C 1
ATOM 2054 O O . ARG B 1 125 ? 10.086 13.852 -5.848 1 98.19 125 ARG B O 1
ATOM 2061 N N . PRO B 1 126 ? 11.82 15.195 -6.297 1 98.62 126 PRO B N 1
ATOM 2062 C CA . PRO B 1 126 ? 12.219 14.297 -7.383 1 98.62 126 PRO B CA 1
ATOM 2063 C C . PRO B 1 126 ? 12.508 12.875 -6.898 1 98.62 126 PRO B C 1
ATOM 2065 O O . PRO B 1 126 ? 12.25 11.906 -7.617 1 98.62 126 PRO B O 1
ATOM 2068 N N . PHE B 1 127 ? 12.969 12.727 -5.734 1 98.69 127 PHE B N 1
ATOM 2069 C CA . PHE B 1 127 ? 13.289 11.414 -5.191 1 98.69 127 PHE B CA 1
ATOM 2070 C C . PHE B 1 127 ? 12.023 10.648 -4.84 1 98.69 127 PHE B C 1
ATOM 2072 O O . PHE B 1 127 ? 11.914 9.453 -5.125 1 98.69 127 PHE B O 1
ATOM 2079 N N . TYR B 1 128 ? 11.062 11.312 -4.227 1 98.75 128 TYR B N 1
ATOM 2080 C CA . TYR B 1 128 ? 9.797 10.648 -3.92 1 98.75 128 TYR B CA 1
ATOM 2081 C C . TYR B 1 128 ? 9.047 10.281 -5.195 1 98.75 128 TYR B C 1
ATOM 2083 O O . TYR B 1 128 ? 8.406 9.234 -5.27 1 98.75 128 TYR B O 1
ATOM 2091 N N . LEU B 1 129 ? 9.117 11.102 -6.25 1 98.81 129 LEU B N 1
ATOM 2092 C CA . LEU B 1 129 ? 8.477 10.781 -7.52 1 98.81 129 LEU B CA 1
ATOM 2093 C C . LEU B 1 129 ? 9.148 9.578 -8.18 1 98.81 129 LEU B C 1
ATOM 2095 O O . LEU B 1 129 ? 8.469 8.711 -8.727 1 98.81 129 LEU B O 1
ATOM 2099 N N . LEU B 1 130 ? 10.438 9.555 -8.078 1 98.81 130 LEU B N 1
ATOM 2100 C CA . LEU B 1 130 ? 11.148 8.367 -8.547 1 98.81 130 LEU B CA 1
ATOM 2101 C C . LEU B 1 130 ? 10.734 7.141 -7.734 1 98.81 130 LEU B C 1
ATOM 2103 O O . LEU B 1 130 ? 10.602 6.047 -8.289 1 98.81 130 LEU B O 1
ATOM 2107 N N . GLY B 1 131 ? 10.602 7.344 -6.445 1 98.94 131 GLY B N 1
ATOM 2108 C CA . GLY B 1 131 ? 10.125 6.262 -5.602 1 98.94 131 GLY B CA 1
ATOM 2109 C C . GLY B 1 131 ? 8.781 5.707 -6.043 1 98.94 131 GLY B C 1
ATOM 2110 O O . GLY B 1 131 ? 8.586 4.492 -6.066 1 98.94 131 GLY B O 1
ATOM 2111 N N . ALA B 1 132 ? 7.883 6.609 -6.398 1 98.94 132 ALA B N 1
ATOM 2112 C CA . ALA B 1 132 ? 6.578 6.18 -6.895 1 98.94 132 ALA B CA 1
ATOM 2113 C C . ALA B 1 132 ? 6.719 5.352 -8.172 1 98.94 132 ALA B C 1
ATOM 2115 O O . ALA B 1 132 ? 6.039 4.34 -8.336 1 98.94 132 ALA B O 1
ATOM 2116 N N . VAL B 1 133 ? 7.59 5.738 -9.031 1 98.88 133 VAL B N 1
ATOM 2117 C CA . VAL B 1 133 ? 7.836 5.02 -10.273 1 98.88 133 VAL B CA 1
ATOM 2118 C C . VAL B 1 133 ? 8.367 3.621 -9.969 1 98.88 133 VAL B C 1
ATOM 2120 O O . VAL B 1 133 ? 7.887 2.633 -10.531 1 98.88 133 VAL B O 1
ATOM 2123 N N . PHE B 1 134 ? 9.312 3.52 -9.086 1 98.94 134 PHE B N 1
ATOM 2124 C CA . PHE B 1 134 ? 9.883 2.23 -8.719 1 98.94 134 PHE B CA 1
ATOM 2125 C C . PHE B 1 134 ? 8.844 1.358 -8.016 1 98.94 134 PHE B C 1
ATOM 2127 O O . PHE B 1 134 ? 8.812 0.143 -8.219 1 98.94 134 PHE B O 1
ATOM 2134 N N . ALA B 1 135 ? 8.031 1.976 -7.18 1 98.94 135 ALA B N 1
ATOM 2135 C CA . ALA B 1 135 ? 6.961 1.233 -6.52 1 98.94 135 ALA B CA 1
ATOM 2136 C C . ALA B 1 135 ? 5.992 0.642 -7.539 1 98.94 135 ALA B C 1
ATOM 2138 O O . ALA B 1 135 ? 5.609 -0.527 -7.438 1 98.94 135 ALA B O 1
ATOM 2139 N N . VAL B 1 136 ? 5.629 1.428 -8.516 1 98.88 136 VAL B N 1
ATOM 2140 C CA . VAL B 1 136 ? 4.746 0.942 -9.578 1 98.88 136 VAL B CA 1
ATOM 2141 C C . VAL B 1 136 ? 5.438 -0.181 -10.344 1 98.88 136 VAL B C 1
ATOM 2143 O O . VAL B 1 136 ? 4.82 -1.207 -10.641 1 98.88 136 VAL B O 1
ATOM 2146 N N . GLY B 1 137 ? 6.699 0.019 -10.664 1 98.88 137 GLY B N 1
ATOM 2147 C CA . GLY B 1 137 ? 7.461 -1.032 -11.32 1 98.88 137 GLY B CA 1
ATOM 2148 C C . GLY B 1 137 ? 7.469 -2.334 -10.539 1 98.88 137 GLY B C 1
ATOM 2149 O O . GLY B 1 137 ? 7.336 -3.412 -11.125 1 98.88 137 GLY B O 1
ATOM 2150 N N . LEU B 1 138 ? 7.621 -2.258 -9.242 1 98.94 138 LEU B N 1
ATOM 2151 C CA . LEU B 1 138 ? 7.613 -3.438 -8.383 1 98.94 138 LEU B CA 1
ATOM 2152 C C . LEU B 1 138 ? 6.25 -4.121 -8.414 1 98.94 138 LEU B C 1
ATOM 2154 O O . LEU B 1 138 ? 6.168 -5.352 -8.453 1 98.94 138 LEU B O 1
ATOM 2158 N N . LEU B 1 139 ? 5.215 -3.363 -8.422 1 98.69 139 LEU B N 1
ATOM 2159 C CA . LEU B 1 139 ? 3.871 -3.934 -8.445 1 98.69 139 LEU B CA 1
ATOM 2160 C C . LEU B 1 139 ? 3.59 -4.602 -9.789 1 98.69 139 LEU B C 1
ATOM 2162 O O . LEU B 1 139 ? 2.955 -5.656 -9.836 1 98.69 139 LEU B O 1
ATOM 2166 N N . VAL B 1 140 ? 4.09 -4.016 -10.828 1 98.19 140 VAL B N 1
ATOM 2167 C CA . VAL B 1 140 ? 3.926 -4.598 -12.156 1 98.19 140 VAL B CA 1
ATOM 2168 C C . VAL B 1 140 ? 4.68 -5.922 -12.234 1 98.19 140 VAL B C 1
ATOM 2170 O O . VAL B 1 140 ? 4.129 -6.93 -12.695 1 98.19 140 VAL B O 1
ATOM 2173 N N . THR B 1 141 ? 5.918 -5.973 -11.773 1 97.56 141 THR B N 1
ATOM 2174 C CA . THR B 1 141 ? 6.703 -7.203 -11.828 1 97.56 141 THR B CA 1
ATOM 2175 C C . THR B 1 141 ? 6.098 -8.273 -10.922 1 97.56 141 THR B C 1
ATOM 2177 O O . THR B 1 141 ? 6.125 -9.461 -11.25 1 97.56 141 THR B O 1
ATOM 2180 N N . ALA B 1 142 ? 5.523 -7.879 -9.828 1 96.81 142 ALA B N 1
ATOM 2181 C CA . ALA B 1 142 ? 4.82 -8.82 -8.961 1 96.81 142 ALA B CA 1
ATOM 2182 C C . ALA B 1 142 ? 3.639 -9.461 -9.688 1 96.81 142 ALA B C 1
ATOM 2184 O O . ALA B 1 142 ? 3.408 -10.664 -9.57 1 96.81 142 ALA B O 1
ATOM 2185 N N . GLY B 1 143 ? 2.887 -8.633 -10.398 1 95.44 143 GLY B N 1
ATOM 2186 C CA . GLY B 1 143 ? 1.772 -9.141 -11.18 1 95.44 143 GLY B CA 1
ATOM 2187 C C . GLY B 1 143 ? 2.201 -10.102 -12.273 1 95.44 143 GLY B C 1
ATOM 2188 O O . GLY B 1 143 ? 1.548 -11.125 -12.508 1 95.44 143 GLY B O 1
ATOM 2189 N N . LEU B 1 144 ? 3.307 -9.805 -12.914 1 93.62 144 LEU B N 1
ATOM 2190 C CA . LEU B 1 144 ? 3.824 -10.641 -13.992 1 93.62 144 LEU B CA 1
ATOM 2191 C C . LEU B 1 144 ? 4.273 -12 -13.461 1 93.62 144 LEU B C 1
ATOM 2193 O O . LEU B 1 144 ? 4.043 -13.023 -14.102 1 93.62 144 LEU B O 1
ATOM 2197 N N . LEU B 1 145 ? 4.852 -11.992 -12.312 1 92.94 145 LEU B N 1
ATOM 2198 C CA . LEU B 1 145 ? 5.395 -13.227 -11.75 1 92.94 145 LEU B CA 1
ATOM 2199 C C . LEU B 1 145 ? 4.285 -14.07 -11.117 1 92.94 145 LEU B C 1
ATOM 2201 O O . LEU B 1 145 ? 4.402 -15.289 -11.039 1 92.94 145 LEU B O 1
ATOM 2205 N N . GLY B 1 146 ? 3.283 -13.398 -10.672 1 89.31 146 GLY B N 1
ATOM 2206 C CA . GLY B 1 146 ? 2.252 -14.086 -9.906 1 89.31 146 GLY B CA 1
ATOM 2207 C C . GLY B 1 146 ? 1.258 -14.828 -10.781 1 89.31 146 GLY B C 1
ATOM 2208 O O . GLY B 1 146 ? 0.53 -15.695 -10.305 1 89.31 146 GLY B O 1
ATOM 2209 N N . GLU B 1 147 ? 1.177 -14.453 -11.992 1 80.31 147 GLU B N 1
ATOM 2210 C CA . GLU B 1 147 ? 0.284 -15.148 -12.914 1 80.31 147 GLU B CA 1
ATOM 2211 C C . GLU B 1 147 ? 1.025 -16.234 -13.688 1 80.31 147 GLU B C 1
ATOM 2213 O O . GLU B 1 147 ? 2.004 -15.953 -14.383 1 80.31 147 GLU B O 1
ATOM 2218 N N . PRO B 1 148 ? 0.745 -17.5 -13.516 1 68.88 148 PRO B N 1
ATOM 2219 C CA . PRO B 1 148 ? 1.461 -18.656 -14.07 1 68.88 148 PRO B CA 1
ATOM 2220 C C . PRO B 1 148 ? 1.543 -18.609 -15.602 1 68.88 148 PRO B C 1
ATOM 2222 O O . PRO B 1 148 ? 2.48 -19.156 -16.188 1 68.88 148 PRO B O 1
ATOM 2225 N N . SER B 1 149 ? 0.505 -18.172 -16.234 1 58.19 149 SER B N 1
ATOM 2226 C CA . SER B 1 149 ? 0.499 -18.312 -17.688 1 58.19 149 SER B CA 1
ATOM 2227 C C . SER B 1 149 ? 1.739 -17.688 -18.312 1 58.19 149 SER B C 1
ATOM 2229 O O . SER B 1 149 ? 2.203 -18.125 -19.359 1 58.19 149 SER B O 1
ATOM 2231 N N . LEU B 1 150 ? 2.129 -16.688 -17.812 1 49 150 LEU B N 1
ATOM 2232 C CA . LEU B 1 150 ? 3.301 -16.094 -18.453 1 49 150 LEU B CA 1
ATOM 2233 C C . LEU B 1 150 ? 4.562 -16.875 -18.094 1 49 150 LEU B C 1
ATOM 2235 O O . LEU B 1 150 ? 5.605 -16.703 -18.734 1 49 150 LEU B O 1
ATOM 2239 N N . ILE B 1 151 ? 4.512 -17.656 -17 1 47.25 151 ILE B N 1
ATOM 2240 C CA . ILE B 1 151 ? 5.727 -18.375 -16.625 1 47.25 151 ILE B CA 1
ATOM 2241 C C . ILE B 1 151 ? 5.832 -19.672 -17.422 1 47.25 151 ILE B C 1
ATOM 2243 O O . ILE B 1 151 ? 6.918 -20.234 -17.562 1 47.25 151 ILE B O 1
ATOM 2247 N N . LEU B 1 152 ? 4.688 -20.203 -18.062 1 44.16 152 LEU B N 1
ATOM 2248 C CA . LEU B 1 152 ? 4.789 -21.391 -18.891 1 44.16 152 LEU B CA 1
ATOM 2249 C C . LEU B 1 152 ? 4.93 -21.031 -20.359 1 44.16 152 LEU B C 1
ATOM 2251 O O . LEU B 1 152 ? 4.387 -20.016 -20.812 1 44.16 152 LEU B O 1
#

Solvent-accessible surface area (backbone atoms only — not comparable to full-atom values): 14542 Å² total; per-residue (Å²): 105,68,64,57,36,53,32,44,18,51,29,50,35,38,48,19,38,38,36,7,33,48,43,38,40,55,70,46,46,46,56,34,30,61,64,62,52,46,51,30,69,42,50,49,51,41,46,51,46,52,48,50,46,42,54,54,30,51,54,50,36,49,56,27,44,46,51,51,45,62,74,72,39,50,75,63,46,33,74,66,35,69,68,23,46,47,52,52,50,41,51,52,34,50,54,49,28,52,48,27,44,51,52,17,43,54,44,27,49,68,28,30,77,71,68,37,39,44,64,18,37,58,68,14,41,66,27,43,53,49,24,34,52,29,32,50,50,43,33,47,50,48,14,54,68,67,31,60,64,76,73,102,104,69,64,57,34,52,32,43,18,51,28,50,36,38,47,20,39,39,37,8,32,48,42,38,40,56,70,47,46,46,59,34,30,61,66,61,51,46,51,31,70,44,50,49,51,41,46,50,47,51,49,49,46,41,54,54,29,52,53,49,36,50,55,27,43,47,53,51,45,63,76,73,36,50,75,64,45,35,76,66,36,70,66,24,46,47,52,52,49,39,53,53,33,51,54,49,27,52,50,28,44,51,52,18,42,53,44,27,50,69,28,27,77,72,67,36,39,43,65,16,38,59,67,12,42,66,28,42,54,50,24,34,50,30,31,51,51,42,33,47,49,49,15,54,68,69,32,60,66,75,73,102

Radius of gyration: 19.73 Å; Cα contacts (8 Å, |Δi|>4): 428; chains: 2; bounding box: 41×54×40 Å

pLDDT: mean 95.12, std 8.56, range [43.53, 98.94]

Sequence (304 aa):
MVVDTVMYTLHTAFGALWAGSVLFVVLAVLPLAMNAKIDPGAFASVVSKLQWITRISAVVLLATGGHLAGTRYTAERLTGTTPGYVVLAMLALWLLLAAVVEIGSARANRGLAEDKIREPARNARPFYLLGAVFAVGLLVTAGLLGEPSLILMVVDTVMYTLHTAFGALWAGSVLFVVLAVLPLAMNAKIDPGAFASVVSKLQWITRISAVVLLATGGHLAGTRYTAERLTGTTPGYVVLAMLALWLLLAAVVEIGSARANRGLAEDKIREPARNARPFYLLGAVFAVGLLVTAGLLGEPSLIL

Nearest PDB structures (foldseek):
  8tn6-assembly1_C  TM=6.415E-01  e=1.988E-01  synthetic construct
  8tn1-assembly1_B  TM=5.838E-01  e=1.805E-01  synthetic construct
  8cih-assembly2_B  TM=4.145E-01  e=3.004E+00  Homo sapiens
  3ma9-assembly1_A  TM=4.642E-01  e=5.642E+00  Human immunodeficiency virus 1
  2cmr-assembly1_A  TM=3.815E-01  e=7.547E+00  Human immunodeficiency virus 1

Organism: Natronomonas pharaonis (strain ATCC 35678 / DSM 2160 / CIP 103997 / JCM 8858 / NBRC 14720 / NCIMB 2260 / Gabara) (NCBI:txid348780)

Foldseek 3Di:
DVLLVVLVVQLVVLLCVLLVLLQCCLVPVLVCLQVVVDWLVVSLVSLVVNLVSLVVSLVSNCVSLVVVCVVPDDPCCLPPDPLSVLSVLLVVLSVLLNVLSVVLSVQLVVCSVVRRGNVSSVRSNVSSVVSNVSSVSNVVSCVCNVDCVNVD/DVLLVVLVVQLVVLLCVLLVLLLCCLVPVLVCLQVVVDWLVVSLVSLVVNLVSLVVSLVSNCVSLVVVCVVPDDPCCLPPAPLSVLSVLLVVLSVLLNVLSVVLSVQLVVCSVVRRGNVSSVVSNVSSVVNNVSSVSNVVSCVCNVDCVNVD

Secondary structure (DSSP, 8-state):
-HHHHHHHHHHHHHHHHHHHHHHHIIIIIHHHHHTT-S-HHHHHHHHHHHHHHHHHHHHHHHHHHHHHHHHH--HHHHTTSHHHHHHHHHHHHHHHHHHHHHHHHHHHHHHHTTT--HHHHHHHHHHHHHHHHHHHHHHHHHHHHHSGGGT-/-HHHHHHHHHHHHHHHHHHHHHHHIIIIIHHHHHTT-S-HHHHHHHHHHHHHHHHHHHHHHHHHHHHHHHHH--HHHHTTSHHHHHHHHHHHHHHHHHHHHHHHHHHHHHHHTTT--HHHHHHHHHHHHHHHHHHHHHHHHHHHHHSGGGT-